Protein AF-A0A7S1S903-F1 (afdb_monomer_lite)

Foldseek 3Di:
DVVVVVCLVDLCQQQQWKKKWKWFFLVDADPPDDGDGPIATQFMDTDGHDADQPDKDKDKDKAWGDDDVVRPVDDHGKIWIKMKIWDHDNDPDVFWDGWTKIKIWGFKMAQTDQCHPDDLSATFMKMKIWHQQEQADLVPLDGDTDIDIFDTHPRDRIDGGRDMDMDGHTYTNNSSVSNSVVSVVVVVVVVVVVVVPDPPPPPPDPPPPPDDDDDDDDDDDDDDDDDDDVDVVVVVVVVVVVVVCVVVVVVVVVVVVVVVVVVVVVVVVVVVVVVVVVVVVVVVVVVVVPPDPDDDPDDDDDDDDDDDDDDDDDDDDDD

Radius of gyration: 31.31 Å; chains: 1; bounding box: 88×67×87 Å

Organism: Alexandrium catenella (NCBI:txid2925)

Structure (mmCIF, N/CA/C/O backbone):
data_AF-A0A7S1S903-F1
#
_entry.id   AF-A0A7S1S903-F1
#
loop_
_atom_site.group_PDB
_atom_site.id
_atom_site.type_symbol
_atom_site.label_atom_id
_atom_site.label_alt_id
_atom_site.label_comp_id
_atom_site.label_asym_id
_atom_site.label_entity_id
_atom_site.label_seq_id
_atom_site.pdbx_PDB_ins_code
_atom_site.Cartn_x
_atom_site.Cartn_y
_atom_site.Cartn_z
_atom_site.occupancy
_atom_site.B_iso_or_equiv
_atom_site.auth_seq_id
_atom_site.auth_comp_id
_atom_site.auth_asym_id
_atom_site.auth_atom_id
_atom_site.pdbx_PDB_model_num
ATOM 1 N N . MET A 1 1 ? -14.707 5.400 -4.308 1.00 51.22 1 MET A N 1
ATOM 2 C CA . MET A 1 1 ? -15.371 5.409 -2.982 1.00 51.22 1 MET A CA 1
ATOM 3 C C . MET A 1 1 ? -15.290 4.067 -2.251 1.00 51.22 1 MET A C 1
ATOM 5 O O . MET A 1 1 ? -15.048 4.096 -1.057 1.00 51.22 1 MET A O 1
ATOM 9 N N . LEU A 1 2 ? -15.396 2.911 -2.924 1.00 55.25 2 LEU A N 1
ATOM 10 C CA . LEU A 1 2 ? -15.417 1.583 -2.271 1.00 55.25 2 LEU A CA 1
ATOM 11 C C . LEU A 1 2 ? -14.149 1.194 -1.482 1.00 55.25 2 LEU A C 1
ATOM 13 O O . LEU A 1 2 ? -14.248 0.481 -0.493 1.00 55.25 2 LEU A O 1
ATOM 17 N N . LYS A 1 3 ? -12.957 1.685 -1.855 1.00 60.62 3 LYS A N 1
ATOM 18 C CA . LYS A 1 3 ? -11.727 1.379 -1.095 1.00 60.62 3 LYS A CA 1
ATOM 19 C C . LYS A 1 3 ? -11.765 1.914 0.347 1.00 60.62 3 LYS A C 1
ATOM 21 O O . LYS A 1 3 ? -11.182 1.296 1.225 1.00 60.62 3 LYS A O 1
ATOM 26 N N . ARG A 1 4 ? -12.479 3.021 0.607 1.00 64.88 4 ARG A N 1
ATOM 27 C CA . ARG A 1 4 ? -12.584 3.600 1.960 1.00 64.88 4 ARG A CA 1
ATOM 28 C C . ARG A 1 4 ? -13.526 2.811 2.871 1.00 64.88 4 ARG A C 1
ATOM 30 O O . ARG A 1 4 ? -13.270 2.735 4.061 1.00 64.88 4 ARG A O 1
ATOM 37 N N . SER A 1 5 ? -14.581 2.192 2.333 1.00 65.75 5 SER A N 1
ATOM 38 C CA . SER A 1 5 ? -15.541 1.448 3.163 1.00 65.75 5 SER A CA 1
ATOM 39 C C . SER A 1 5 ? -14.969 0.146 3.724 1.00 65.75 5 SER A C 1
ATOM 41 O O . SER A 1 5 ? -15.445 -0.323 4.750 1.00 65.75 5 SER A O 1
ATOM 43 N N . ILE A 1 6 ? -13.954 -0.438 3.077 1.00 72.38 6 ILE A N 1
ATOM 44 C CA . ILE A 1 6 ? -13.284 -1.652 3.573 1.00 72.38 6 ILE A CA 1
ATOM 45 C C . ILE A 1 6 ? -12.484 -1.345 4.846 1.00 72.38 6 ILE A C 1
ATOM 47 O O . ILE A 1 6 ? -12.547 -2.116 5.799 1.00 72.38 6 ILE A O 1
ATOM 51 N N . ALA A 1 7 ? -11.812 -0.190 4.896 1.00 73.94 7 ALA A N 1
ATOM 52 C CA . ALA A 1 7 ? -11.029 0.235 6.057 1.00 73.94 7 ALA A CA 1
ATOM 53 C C . ALA A 1 7 ? -11.872 0.396 7.336 1.00 73.94 7 ALA A C 1
ATOM 55 O O . ALA A 1 7 ? -11.348 0.296 8.436 1.00 73.94 7 ALA A O 1
ATOM 56 N N . TRP A 1 8 ? -13.183 0.607 7.207 1.00 75.50 8 TRP A N 1
ATOM 57 C CA . TRP A 1 8 ? -14.090 0.741 8.349 1.00 75.50 8 TRP A CA 1
ATOM 58 C C . TRP A 1 8 ? -14.496 -0.587 8.987 1.00 75.50 8 TRP A C 1
ATOM 60 O O . TRP A 1 8 ? -14.897 -0.604 10.146 1.00 75.50 8 TRP A O 1
ATOM 70 N N . GLY A 1 9 ? -14.431 -1.689 8.236 1.00 81.44 9 GLY A N 1
ATOM 71 C CA . GLY A 1 9 ? -14.797 -3.011 8.747 1.00 81.44 9 GLY A CA 1
ATOM 72 C C . GLY A 1 9 ? -13.655 -3.716 9.475 1.00 81.44 9 GLY A C 1
ATOM 73 O O . GLY A 1 9 ? -13.910 -4.562 10.328 1.00 81.44 9 GLY A O 1
ATOM 74 N N . ASP A 1 10 ? -12.409 -3.372 9.143 1.00 89.12 10 ASP A N 1
ATOM 75 C CA . ASP A 1 10 ? -11.214 -3.985 9.713 1.00 89.12 10 ASP A CA 1
ATOM 76 C C . ASP A 1 10 ? -10.298 -2.915 10.330 1.00 89.12 10 ASP A C 1
ATOM 78 O O . ASP A 1 10 ? -9.594 -2.222 9.590 1.00 89.12 10 ASP A O 1
ATOM 82 N N . PRO A 1 11 ? -10.259 -2.795 11.671 1.00 86.06 11 PRO A N 1
ATOM 83 C CA . PRO A 1 11 ? -9.401 -1.837 12.371 1.00 86.06 11 PRO A CA 1
ATOM 84 C C . PRO A 1 11 ? -7.915 -1.961 11.988 1.00 86.06 11 PRO A C 1
ATOM 86 O O . PRO A 1 11 ? -7.173 -0.981 11.989 1.00 86.06 11 PRO A O 1
ATOM 89 N N . LEU A 1 12 ? -7.478 -3.162 11.601 1.00 93.25 12 LEU A N 1
ATOM 90 C CA . LEU A 1 12 ? -6.095 -3.456 11.237 1.00 93.25 12 LEU A CA 1
ATOM 91 C C . LEU A 1 12 ? -5.830 -3.350 9.730 1.00 93.25 12 LEU A C 1
ATOM 93 O O . LEU A 1 12 ? -4.734 -3.699 9.287 1.00 93.25 12 LEU A O 1
ATOM 97 N N . HIS A 1 13 ? -6.781 -2.849 8.937 1.00 93.88 13 HIS A N 1
ATOM 98 C CA . HIS A 1 13 ? -6.647 -2.764 7.483 1.00 93.88 13 HIS A CA 1
ATOM 99 C C . HIS A 1 13 ? -5.347 -2.069 7.054 1.00 93.88 13 HIS A C 1
ATOM 101 O O . HIS A 1 13 ? -4.608 -2.584 6.215 1.00 93.88 13 HIS A O 1
ATOM 107 N N . TYR A 1 14 ? -5.037 -0.924 7.666 1.00 93.81 14 TYR A N 1
ATOM 108 C CA . TYR A 1 14 ? -3.832 -0.161 7.344 1.00 93.81 14 TYR A CA 1
ATOM 109 C C . TYR A 1 14 ? -2.551 -0.876 7.781 1.00 93.81 14 TYR A C 1
ATOM 111 O O . TYR A 1 14 ? -1.592 -0.880 7.018 1.00 93.81 14 TYR A O 1
ATOM 119 N N . SER A 1 15 ? -2.554 -1.558 8.933 1.00 96.38 15 SER A N 1
ATOM 120 C CA . SER A 1 15 ? -1.394 -2.327 9.423 1.00 96.38 15 SER A CA 1
ATOM 121 C C . SER A 1 15 ? -0.933 -3.416 8.450 1.00 96.38 15 SER A C 1
ATOM 123 O O . SER A 1 15 ? 0.246 -3.750 8.380 1.00 96.38 15 SER A O 1
ATOM 125 N N . ARG A 1 16 ? -1.874 -3.953 7.667 1.00 97.19 16 ARG A N 1
ATOM 126 C CA . ARG A 1 16 ? -1.644 -5.005 6.673 1.00 97.19 16 ARG A CA 1
ATOM 127 C C . ARG A 1 16 ? -1.329 -4.449 5.293 1.00 97.19 16 ARG A C 1
ATOM 129 O O . ARG A 1 16 ? -1.060 -5.218 4.377 1.00 97.19 16 ARG A O 1
ATOM 136 N N . LYS A 1 17 ? -1.394 -3.136 5.096 1.00 97.06 17 LYS A N 1
ATOM 137 C CA . LYS A 1 17 ? -1.172 -2.539 3.787 1.00 97.06 17 LYS A CA 1
ATOM 138 C C . LYS A 1 17 ? 0.324 -2.405 3.515 1.00 97.06 17 LYS A C 1
ATOM 140 O O . LYS A 1 17 ? 1.046 -1.778 4.285 1.00 97.06 17 LYS A O 1
ATOM 145 N N . LEU A 1 18 ? 0.762 -2.945 2.384 1.00 98.19 18 LEU A N 1
ATOM 146 C CA . LEU A 1 18 ? 2.098 -2.748 1.841 1.00 98.19 18 LEU A CA 1
ATOM 147 C C . LEU A 1 18 ? 1.973 -2.101 0.463 1.00 98.19 18 LEU A C 1
ATOM 149 O O . LEU A 1 18 ? 1.355 -2.667 -0.439 1.00 98.19 18 LEU A O 1
ATOM 153 N N . LEU A 1 19 ? 2.562 -0.918 0.302 1.00 98.19 19 LEU A N 1
ATOM 154 C CA . LEU A 1 19 ? 2.610 -0.214 -0.974 1.00 98.19 19 LEU A CA 1
ATOM 155 C C . LEU A 1 19 ? 4.059 -0.142 -1.456 1.00 98.19 19 LEU A C 1
ATOM 157 O O . LEU A 1 19 ? 4.895 0.535 -0.855 1.00 98.19 19 LEU A O 1
ATOM 161 N N . LEU A 1 20 ? 4.337 -0.840 -2.553 1.00 98.44 20 LEU A N 1
ATOM 162 C CA . LEU A 1 20 ? 5.638 -0.850 -3.213 1.00 98.44 20 LEU A CA 1
ATOM 163 C C . LEU A 1 20 ? 5.555 0.017 -4.462 1.00 98.44 20 LEU A C 1
ATOM 165 O O . LEU A 1 20 ? 4.722 -0.224 -5.334 1.00 98.44 20 LEU A O 1
ATOM 169 N N . GLU A 1 21 ? 6.410 1.023 -4.559 1.00 98.44 21 GLU A N 1
ATOM 170 C CA . GLU A 1 21 ? 6.424 1.959 -5.678 1.00 98.44 21 GLU A CA 1
ATOM 171 C C . GLU A 1 21 ? 7.761 1.865 -6.401 1.00 98.44 21 GLU A C 1
ATOM 173 O O . GLU A 1 21 ? 8.813 2.011 -5.783 1.00 98.44 21 GLU A 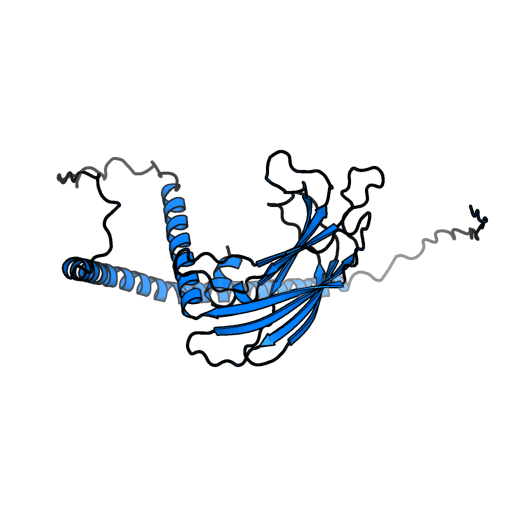O 1
ATOM 178 N N . LEU A 1 22 ? 7.730 1.649 -7.711 1.00 98.25 22 LEU A N 1
ATOM 179 C CA . LEU A 1 22 ? 8.920 1.689 -8.544 1.00 98.25 22 LEU A CA 1
ATOM 180 C C . LEU A 1 22 ? 9.080 3.065 -9.172 1.00 98.25 22 LEU A C 1
ATOM 182 O O . LEU A 1 22 ? 8.137 3.653 -9.713 1.00 98.25 22 LEU A O 1
ATOM 186 N N . TRP A 1 23 ? 10.315 3.537 -9.140 1.00 97.81 23 TRP A N 1
ATOM 187 C CA . TRP A 1 23 ? 10.710 4.853 -9.606 1.00 97.81 23 TRP A CA 1
ATOM 188 C C . TRP A 1 23 ? 12.009 4.742 -10.395 1.00 97.81 23 TRP A C 1
ATOM 190 O O . TRP A 1 23 ? 12.864 3.926 -10.068 1.00 97.81 23 TRP A O 1
ATOM 200 N N . HIS A 1 24 ? 12.157 5.556 -11.430 1.00 96.75 24 HIS A N 1
ATOM 201 C CA . HIS A 1 24 ? 13.413 5.784 -12.126 1.00 96.75 24 HIS A CA 1
ATOM 202 C C . HIS A 1 24 ? 14.130 6.964 -11.475 1.00 96.75 24 HIS A C 1
ATOM 204 O O . HIS A 1 24 ? 13.567 8.055 -11.365 1.00 96.75 24 HIS A O 1
ATOM 210 N N . ASP A 1 25 ? 15.368 6.738 -11.056 1.00 95.75 25 ASP A N 1
ATOM 211 C CA . ASP A 1 25 ? 16.256 7.778 -10.561 1.00 95.75 25 ASP A CA 1
ATOM 212 C C . ASP A 1 25 ? 16.899 8.521 -11.735 1.00 95.75 25 ASP A C 1
ATOM 214 O O . ASP A 1 25 ? 17.772 7.990 -12.416 1.00 95.75 25 ASP A O 1
ATOM 218 N N . SER A 1 26 ? 16.493 9.765 -11.991 1.00 93.31 26 SER A N 1
ATOM 219 C CA . SER A 1 26 ? 17.124 10.538 -13.067 1.00 93.31 26 SER A CA 1
ATOM 220 C C . SER A 1 26 ? 18.544 10.996 -12.714 1.00 93.31 26 SER A C 1
ATOM 222 O O . SER A 1 26 ? 19.256 11.495 -13.587 1.00 93.31 26 SER A O 1
ATOM 224 N N . GLY A 1 27 ? 18.975 10.887 -11.452 1.00 91.06 27 GLY A N 1
ATOM 225 C CA . GLY A 1 27 ? 20.220 11.477 -10.960 1.00 91.06 27 GLY A CA 1
ATOM 226 C C . GLY A 1 27 ? 20.250 13.012 -11.009 1.00 91.06 27 GLY A C 1
ATOM 227 O O . GLY A 1 27 ? 21.283 13.611 -10.713 1.00 91.06 27 GLY A O 1
ATOM 228 N N . LEU A 1 28 ? 19.145 13.669 -11.385 1.00 90.12 28 LEU A N 1
ATOM 229 C CA . LEU A 1 28 ? 19.020 15.121 -11.358 1.00 90.12 28 LEU A CA 1
ATOM 230 C C . LEU A 1 28 ? 18.529 15.568 -9.982 1.00 90.12 28 LEU A C 1
ATOM 232 O O . LEU A 1 28 ? 17.478 15.134 -9.504 1.00 90.12 28 LEU A O 1
ATOM 236 N N . VAL A 1 29 ? 19.272 16.483 -9.367 1.00 87.56 29 VAL A N 1
ATOM 237 C CA . VAL A 1 29 ? 18.862 17.145 -8.125 1.00 87.56 29 VAL A CA 1
ATOM 238 C C . VAL A 1 29 ? 17.654 18.039 -8.418 1.00 87.56 29 VAL A C 1
ATOM 240 O O . VAL A 1 29 ? 17.691 18.851 -9.348 1.00 87.56 29 VAL A O 1
ATOM 243 N N . SER A 1 30 ? 16.574 17.895 -7.646 1.00 85.88 30 SER A N 1
ATOM 244 C CA . SER A 1 30 ? 15.419 18.789 -7.740 1.00 85.88 30 SER A CA 1
ATOM 245 C C . SER A 1 30 ? 15.828 20.202 -7.336 1.00 85.88 30 SER A C 1
ATOM 247 O O . SER A 1 30 ? 16.436 20.411 -6.291 1.00 85.88 30 SER A O 1
ATOM 249 N N . ARG A 1 31 ? 15.498 21.196 -8.166 1.00 83.44 31 ARG A N 1
ATOM 250 C CA . ARG A 1 31 ? 15.810 22.606 -7.878 1.00 83.44 31 ARG A CA 1
ATOM 251 C C . ARG A 1 31 ? 14.962 23.204 -6.758 1.00 83.44 31 ARG A C 1
ATOM 253 O O . ARG A 1 31 ? 15.383 24.190 -6.164 1.00 83.44 31 ARG A O 1
ATOM 260 N N . ASP A 1 32 ? 13.795 22.620 -6.499 1.00 81.81 32 ASP A N 1
ATOM 261 C CA . ASP A 1 32 ? 12.741 23.263 -5.709 1.00 81.81 32 ASP A CA 1
ATOM 262 C C . ASP A 1 32 ? 12.555 22.639 -4.317 1.00 81.81 32 ASP A C 1
ATOM 264 O O . ASP A 1 32 ? 11.829 23.193 -3.494 1.00 81.81 32 ASP A O 1
ATOM 268 N N . TYR A 1 33 ? 13.199 21.502 -4.035 1.00 77.94 33 TYR A N 1
ATOM 269 C CA . TYR A 1 33 ? 13.012 20.766 -2.786 1.00 77.94 33 TYR A CA 1
ATOM 270 C C . TYR A 1 33 ? 14.326 20.237 -2.231 1.00 77.94 33 TYR A C 1
ATOM 272 O O . TYR A 1 33 ? 15.108 19.623 -2.955 1.00 77.94 33 TYR A O 1
ATOM 280 N N . ASP A 1 34 ? 14.494 20.448 -0.926 1.00 60.66 34 ASP A N 1
ATOM 281 C CA . ASP A 1 34 ? 15.611 19.978 -0.113 1.00 60.66 34 ASP A CA 1
ATOM 282 C C . ASP A 1 34 ? 15.796 18.460 -0.312 1.00 60.66 34 ASP A C 1
ATOM 284 O O . ASP A 1 34 ? 14.932 17.657 0.043 1.00 60.66 34 ASP A O 1
ATOM 288 N N . ASP A 1 35 ? 16.891 18.099 -0.983 1.00 63.12 35 ASP A N 1
ATOM 289 C CA . ASP A 1 35 ? 17.436 16.742 -1.141 1.00 63.12 35 ASP A CA 1
ATOM 290 C C . ASP A 1 35 ? 16.573 15.678 -1.861 1.00 63.12 35 ASP A C 1
ATOM 292 O O . ASP A 1 35 ? 16.788 14.473 -1.720 1.00 63.12 35 ASP A O 1
ATOM 296 N N . SER A 1 36 ? 15.604 16.091 -2.687 1.00 75.00 36 SER A N 1
ATOM 297 C CA . SER A 1 36 ? 14.848 15.145 -3.529 1.00 75.00 36 SER A CA 1
ATOM 298 C C . SER A 1 36 ? 15.418 15.059 -4.949 1.00 75.00 36 SER A C 1
ATOM 300 O O . SER A 1 36 ? 15.660 16.071 -5.604 1.00 75.00 36 SER A O 1
ATOM 302 N N . PHE A 1 37 ? 15.623 13.846 -5.463 1.00 83.00 37 PHE A N 1
ATOM 303 C CA . PHE A 1 37 ? 15.948 13.636 -6.877 1.00 83.00 37 PHE A CA 1
ATOM 304 C C . PHE A 1 37 ? 14.674 13.709 -7.715 1.00 83.00 37 PHE A C 1
ATOM 306 O O . PHE A 1 37 ? 13.628 13.195 -7.301 1.00 83.00 37 PHE A O 1
ATOM 313 N N . GLN A 1 38 ? 14.751 14.302 -8.910 1.00 89.19 38 GLN A N 1
ATOM 314 C CA . GLN A 1 38 ? 13.658 14.215 -9.876 1.00 89.19 38 GLN A CA 1
ATOM 315 C C . GLN A 1 38 ? 13.481 12.750 -10.262 1.00 89.19 38 GLN A C 1
ATOM 317 O O . GLN A 1 38 ? 14.273 12.190 -11.014 1.00 89.19 38 GLN A O 1
ATOM 322 N N . SER A 1 39 ? 12.470 12.113 -9.691 1.00 94.25 39 SER A N 1
ATOM 323 C CA . SER A 1 39 ? 12.248 10.687 -9.865 1.00 94.25 39 SER A CA 1
ATOM 324 C C . SER A 1 39 ? 10.995 10.469 -10.678 1.00 94.25 39 SER A C 1
ATOM 326 O O . SER A 1 39 ? 9.981 11.150 -10.511 1.00 94.25 39 SER A O 1
ATOM 328 N N . GLU A 1 40 ? 11.067 9.507 -11.578 1.00 95.56 40 GLU A N 1
ATOM 329 C CA . GLU A 1 40 ? 10.015 9.262 -12.537 1.00 95.56 40 GLU A CA 1
ATOM 330 C C . GLU A 1 40 ? 9.267 7.969 -12.212 1.00 95.56 40 GLU A C 1
ATOM 332 O O . GLU A 1 40 ? 9.847 6.892 -12.161 1.00 95.56 40 GLU A O 1
ATOM 337 N N . PHE A 1 41 ? 7.954 8.058 -12.003 1.00 96.94 41 PHE A N 1
ATOM 338 C CA . PHE A 1 41 ? 7.153 6.903 -11.592 1.00 96.94 41 PHE A CA 1
ATOM 339 C C . PHE A 1 41 ? 7.082 5.821 -12.682 1.00 96.94 41 PHE A C 1
ATOM 341 O O . PHE A 1 41 ? 6.684 6.118 -13.817 1.00 96.94 41 PHE A O 1
ATOM 348 N N . LEU A 1 42 ? 7.416 4.581 -12.307 1.00 97.69 42 LEU A N 1
ATOM 349 C CA . LEU A 1 42 ? 7.413 3.390 -13.164 1.00 97.69 42 LEU A CA 1
ATOM 350 C C . LEU A 1 42 ? 6.216 2.467 -12.917 1.00 97.69 42 LEU A C 1
ATOM 352 O O . LEU A 1 42 ? 5.867 1.703 -13.810 1.00 97.69 42 LEU A O 1
ATOM 356 N N . GLY A 1 43 ? 5.584 2.525 -11.743 1.00 98.25 43 GLY A N 1
ATOM 357 C CA . GLY A 1 43 ? 4.449 1.672 -11.382 1.00 98.25 43 GLY A CA 1
ATOM 358 C C . GLY A 1 43 ? 4.369 1.407 -9.883 1.00 98.25 43 GLY A C 1
ATOM 359 O O . GLY A 1 43 ? 5.315 1.682 -9.150 1.00 98.25 43 GLY A O 1
ATOM 360 N N . GLU A 1 44 ? 3.247 0.869 -9.412 1.00 98.44 44 GLU A N 1
ATOM 361 C CA . GLU A 1 44 ? 3.086 0.474 -8.006 1.00 98.44 44 GLU A CA 1
ATOM 362 C C . GLU A 1 44 ? 2.391 -0.880 -7.848 1.00 98.44 44 GLU A C 1
ATOM 364 O O . GLU A 1 44 ? 1.670 -1.336 -8.738 1.00 98.44 44 GLU A O 1
ATOM 369 N N . VAL A 1 45 ? 2.601 -1.502 -6.690 1.00 98.50 45 VAL A N 1
ATOM 370 C CA . VAL A 1 45 ? 1.871 -2.671 -6.196 1.00 98.50 45 VAL A CA 1
ATOM 371 C C . VAL A 1 45 ? 1.248 -2.304 -4.852 1.00 98.50 45 VAL A C 1
ATOM 373 O O . VAL A 1 45 ? 1.959 -1.964 -3.908 1.00 98.50 45 VAL A O 1
ATOM 376 N N . ASP A 1 46 ? -0.080 -2.381 -4.773 1.00 97.81 46 ASP A N 1
ATOM 377 C CA . ASP A 1 46 ? -0.862 -2.237 -3.539 1.00 97.81 46 ASP A CA 1
ATOM 378 C C . ASP A 1 46 ? -1.257 -3.642 -3.062 1.00 97.81 46 ASP A C 1
ATOM 380 O O . ASP A 1 46 ? -2.103 -4.291 -3.683 1.00 97.81 46 ASP A O 1
ATOM 384 N N . TYR A 1 47 ? -0.600 -4.137 -2.011 1.00 98.00 47 TYR A N 1
ATOM 385 C CA . TYR A 1 47 ? -0.753 -5.507 -1.525 1.00 98.00 47 TYR A CA 1
ATOM 386 C C . TYR A 1 47 ? -1.242 -5.539 -0.074 1.00 98.00 47 TYR A C 1
ATOM 388 O O . TYR A 1 47 ? -0.823 -4.744 0.767 1.00 98.00 47 TYR A O 1
ATOM 396 N N . THR A 1 48 ? -2.133 -6.486 0.235 1.00 97.38 48 THR A N 1
ATOM 397 C CA . THR A 1 48 ? -2.622 -6.721 1.603 1.00 97.38 48 THR A CA 1
ATOM 398 C C . THR A 1 48 ? -1.927 -7.942 2.193 1.00 97.38 48 THR A C 1
ATOM 400 O O . THR A 1 48 ? -2.109 -9.066 1.727 1.00 97.38 48 THR A O 1
ATOM 403 N N . LEU A 1 49 ? -1.118 -7.706 3.219 1.00 98.00 49 LEU A N 1
ATOM 404 C CA . LEU A 1 49 ? -0.370 -8.711 3.954 1.00 98.00 49 LEU A CA 1
ATOM 405 C C . LEU A 1 49 ? -1.293 -9.567 4.822 1.00 98.00 49 LEU A C 1
ATOM 407 O O . LEU A 1 49 ? -2.261 -9.089 5.416 1.00 98.00 49 LEU A O 1
ATOM 411 N N . ASP A 1 50 ? -0.932 -10.838 4.939 1.00 97.75 50 ASP A N 1
ATOM 412 C CA . ASP A 1 50 ? -1.521 -11.745 5.917 1.00 97.75 50 ASP A CA 1
ATOM 413 C C . ASP A 1 50 ? -0.657 -11.743 7.178 1.00 97.75 50 ASP A C 1
ATOM 415 O O . ASP A 1 50 ? 0.448 -12.291 7.168 1.00 97.75 50 ASP A O 1
ATOM 419 N N . LEU A 1 51 ? -1.147 -11.058 8.214 1.00 97.06 51 LEU A N 1
ATOM 420 C CA . LEU A 1 51 ? -0.468 -10.850 9.495 1.00 97.06 51 LEU A CA 1
ATOM 421 C C . LEU A 1 51 ? -1.330 -11.438 10.627 1.00 97.06 51 LEU A C 1
ATOM 423 O O . LEU A 1 51 ? -2.035 -10.689 11.318 1.00 97.06 51 LEU A O 1
ATOM 427 N N . PRO A 1 52 ? -1.361 -12.774 10.789 1.00 96.62 52 PRO A N 1
ATOM 428 C CA . PRO A 1 52 ? -2.053 -13.405 11.903 1.00 96.62 52 PRO A CA 1
ATOM 429 C C . PRO A 1 52 ? -1.340 -13.076 13.219 1.00 96.62 52 PRO A C 1
ATOM 431 O O . PRO A 1 52 ? -0.123 -12.919 13.281 1.00 96.62 52 PRO A O 1
ATOM 434 N N . THR A 1 53 ? -2.098 -12.958 14.304 1.00 95.19 53 THR A N 1
ATOM 435 C CA . THR A 1 53 ? -1.567 -12.503 15.601 1.00 95.19 53 THR A CA 1
ATOM 436 C C . THR A 1 53 ? -0.747 -13.560 16.339 1.00 95.19 53 THR A C 1
ATOM 438 O O . THR A 1 53 ? -0.092 -13.243 17.325 1.00 95.19 53 THR A O 1
ATOM 441 N N . ASN A 1 54 ? -0.797 -14.815 15.897 1.00 96.25 54 ASN A N 1
ATOM 442 C CA . ASN A 1 54 ? -0.286 -15.969 16.633 1.00 96.25 54 ASN A CA 1
ATOM 443 C C . ASN A 1 54 ? 0.561 -16.937 15.795 1.00 96.25 54 ASN A C 1
ATOM 445 O O . ASN A 1 54 ? 1.099 -17.887 16.357 1.00 96.25 54 ASN A O 1
ATOM 449 N N . GLU A 1 55 ? 0.680 -16.725 14.485 1.00 97.25 55 GLU A N 1
ATOM 450 C CA . GLU A 1 55 ? 1.408 -17.622 13.587 1.00 97.25 55 GLU A CA 1
ATOM 451 C C . GLU A 1 55 ? 2.449 -16.851 12.761 1.00 97.25 55 GLU A C 1
ATOM 453 O O . GLU A 1 55 ? 2.147 -15.769 12.249 1.00 97.25 55 GLU A O 1
ATOM 458 N N . PRO A 1 56 ? 3.681 -17.365 12.615 1.00 97.88 56 PRO A N 1
ATOM 459 C CA . PRO A 1 56 ? 4.628 -16.782 11.683 1.00 97.88 56 PRO A CA 1
ATOM 460 C C . PRO A 1 56 ? 4.208 -17.067 10.238 1.00 97.88 56 PRO A C 1
ATOM 462 O O . PRO A 1 56 ? 3.794 -18.173 9.896 1.00 97.88 56 PRO A O 1
ATOM 465 N N . VAL A 1 57 ? 4.364 -16.083 9.357 1.00 98.50 57 VAL A N 1
ATOM 466 C CA . VAL A 1 57 ? 4.037 -16.218 7.929 1.00 98.50 57 VAL A CA 1
ATOM 467 C C . VAL A 1 57 ? 5.277 -15.935 7.104 1.00 98.50 57 VAL A C 1
ATOM 469 O O . VAL A 1 57 ? 6.019 -15.011 7.404 1.00 98.50 57 VAL A O 1
ATOM 472 N N . ARG A 1 58 ? 5.493 -16.691 6.026 1.00 98.56 58 ARG A N 1
ATOM 473 C CA . ARG A 1 58 ? 6.470 -16.348 4.987 1.00 98.56 58 ARG A CA 1
ATOM 474 C C . ARG A 1 58 ? 5.854 -16.559 3.616 1.00 98.56 58 ARG A C 1
ATOM 476 O O . ARG A 1 58 ? 5.333 -17.638 3.337 1.00 98.56 58 ARG A O 1
ATOM 483 N N . ARG A 1 59 ? 5.909 -15.548 2.751 1.00 98.44 59 ARG A N 1
ATOM 484 C CA . ARG A 1 59 ? 5.384 -15.639 1.382 1.00 98.44 59 ARG A CA 1
ATOM 485 C C . ARG A 1 59 ? 6.315 -14.989 0.377 1.00 98.44 59 ARG A C 1
ATOM 487 O O . ARG A 1 59 ? 6.973 -13.999 0.671 1.00 98.44 59 ARG A O 1
ATOM 494 N N . ARG A 1 60 ? 6.299 -15.541 -0.835 1.00 98.50 60 ARG A N 1
ATOM 495 C CA . ARG A 1 60 ? 6.868 -14.939 -2.039 1.00 98.50 60 ARG A CA 1
ATOM 496 C C . ARG A 1 60 ? 5.729 -14.543 -2.959 1.00 98.50 60 ARG A C 1
ATOM 498 O O . ARG A 1 60 ? 4.882 -15.372 -3.284 1.00 98.50 60 ARG A O 1
ATOM 505 N N . VAL A 1 61 ? 5.715 -13.283 -3.354 1.00 98.62 61 VAL A N 1
ATOM 506 C CA . VAL A 1 61 ? 4.631 -12.643 -4.091 1.00 98.62 61 VAL A CA 1
ATOM 507 C C . VAL A 1 61 ? 5.191 -12.094 -5.398 1.00 98.62 61 VAL A C 1
ATOM 509 O O . VAL A 1 61 ? 6.298 -11.558 -5.435 1.00 98.62 61 VAL A O 1
ATOM 512 N N . ARG A 1 62 ? 4.431 -12.252 -6.483 1.00 98.56 62 ARG A N 1
ATOM 513 C CA . ARG A 1 62 ? 4.766 -11.729 -7.809 1.00 98.56 62 ARG A CA 1
ATOM 514 C C . ARG A 1 62 ? 3.535 -11.047 -8.387 1.00 98.56 62 ARG A C 1
ATOM 516 O O . ARG A 1 62 ? 2.576 -11.730 -8.731 1.00 98.56 62 ARG A O 1
ATOM 523 N N . GLU A 1 63 ? 3.579 -9.725 -8.500 1.00 98.62 63 GLU A N 1
ATOM 524 C CA . GLU A 1 63 ? 2.429 -8.895 -8.875 1.00 98.62 63 GLU A CA 1
ATOM 525 C C . GLU A 1 63 ? 2.728 -8.013 -10.087 1.00 98.62 63 GLU A C 1
ATOM 527 O O . GLU A 1 63 ? 3.866 -7.595 -10.318 1.00 98.62 63 GLU A O 1
ATOM 532 N N . GLN A 1 64 ? 1.689 -7.733 -10.877 1.00 98.56 64 GLN A N 1
ATOM 533 C CA . GLN A 1 64 ? 1.786 -6.800 -12.001 1.00 98.56 64 GLN A CA 1
ATOM 534 C C . GLN A 1 64 ? 1.791 -5.360 -11.496 1.00 98.56 64 GLN A C 1
ATOM 536 O O . GLN A 1 64 ? 1.017 -4.999 -10.610 1.00 98.56 64 GLN A O 1
ATOM 541 N N . LEU A 1 65 ? 2.627 -4.525 -12.108 1.00 98.62 65 LEU A N 1
ATOM 542 C CA . LEU A 1 65 ? 2.654 -3.102 -11.800 1.00 98.62 65 LEU A CA 1
ATOM 543 C C . LEU A 1 65 ? 1.387 -2.419 -12.311 1.00 98.62 65 LEU A C 1
ATOM 545 O O . LEU A 1 65 ? 0.963 -2.611 -13.453 1.00 98.62 65 LEU A O 1
ATOM 549 N N . VAL A 1 66 ? 0.809 -1.574 -11.465 1.00 98.31 66 VAL A N 1
ATOM 550 C CA . VAL A 1 66 ? -0.382 -0.787 -11.776 1.00 98.31 66 VAL A CA 1
ATOM 551 C C . VAL A 1 66 ? 0.005 0.675 -11.989 1.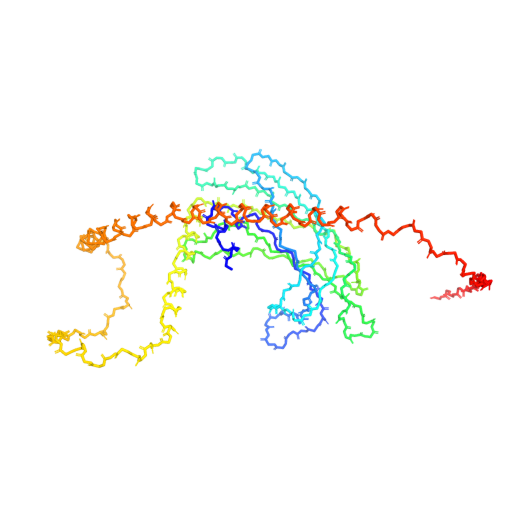00 98.31 66 VAL A C 1
ATOM 553 O O . VAL A 1 66 ? 0.894 1.215 -11.328 1.00 98.31 66 VAL A O 1
ATOM 556 N N . ALA A 1 67 ? -0.659 1.324 -12.946 1.00 97.88 67 ALA A N 1
ATOM 557 C CA . ALA A 1 67 ? -0.495 2.750 -13.194 1.00 97.88 67 ALA A CA 1
ATOM 558 C C . ALA A 1 67 ? -1.204 3.594 -12.127 1.00 97.88 67 ALA A C 1
ATOM 560 O O . ALA A 1 67 ? -2.338 3.307 -11.743 1.00 97.88 67 ALA A O 1
ATOM 561 N N . ASN A 1 68 ? -0.568 4.696 -11.733 1.00 97.38 68 ASN A N 1
ATOM 562 C CA . ASN A 1 68 ? -1.139 5.701 -10.849 1.00 97.38 68 ASN A CA 1
ATOM 563 C C . ASN A 1 68 ? -1.131 7.059 -11.564 1.00 97.38 68 ASN A C 1
ATOM 565 O O . ASN A 1 68 ? -0.102 7.730 -11.644 1.00 97.38 68 ASN A O 1
ATOM 569 N N . ASN A 1 69 ? -2.292 7.450 -12.100 1.00 96.12 69 ASN A N 1
ATOM 570 C CA . ASN A 1 69 ? -2.439 8.659 -12.918 1.00 96.12 69 ASN A CA 1
ATOM 571 C C . ASN A 1 69 ? -2.254 9.967 -12.131 1.00 96.12 69 ASN A C 1
ATOM 573 O O . ASN A 1 69 ? -2.050 11.010 -12.757 1.00 96.12 69 ASN A O 1
ATOM 577 N N . ASP A 1 70 ? -2.315 9.911 -10.797 1.00 95.06 70 ASP A N 1
ATOM 578 C CA . ASP A 1 70 ? -2.038 11.059 -9.931 1.00 95.06 70 ASP A CA 1
ATOM 579 C C . ASP A 1 70 ? -0.526 11.316 -9.829 1.00 95.06 70 ASP A C 1
ATOM 581 O O . ASP A 1 70 ? -0.107 12.463 -9.696 1.00 95.06 70 ASP A O 1
ATOM 585 N N 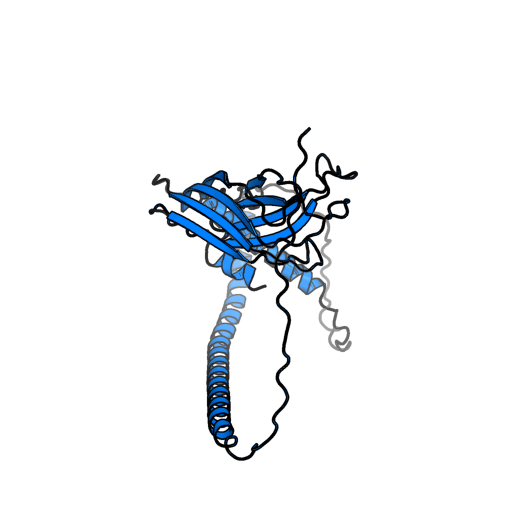. LYS A 1 71 ? 0.294 10.262 -9.955 1.00 95.31 71 LYS A N 1
ATOM 586 C CA . LYS A 1 71 ? 1.764 10.342 -9.957 1.00 95.31 71 LYS A CA 1
ATOM 587 C C . LYS A 1 71 ? 2.340 10.538 -11.356 1.00 95.31 71 LYS A C 1
ATOM 589 O O . LYS A 1 71 ? 3.239 11.349 -11.542 1.00 95.31 71 LYS A O 1
ATOM 594 N N . ALA A 1 72 ? 1.837 9.799 -12.346 1.00 95.94 72 ALA A N 1
ATOM 595 C CA . ALA A 1 72 ? 2.262 9.943 -13.734 1.00 95.94 72 ALA A CA 1
ATOM 596 C C . ALA A 1 72 ? 1.172 9.516 -14.722 1.00 95.94 72 ALA A C 1
ATOM 598 O O . ALA A 1 72 ? 0.595 8.435 -14.629 1.00 95.94 72 ALA A O 1
ATOM 599 N N . ARG A 1 73 ? 0.941 10.345 -15.745 1.00 95.62 73 ARG A N 1
ATOM 600 C CA . ARG A 1 73 ? -0.034 10.085 -16.815 1.00 95.62 73 ARG A CA 1
ATOM 601 C C . ARG A 1 73 ? 0.593 9.304 -17.968 1.00 95.62 73 ARG A C 1
ATOM 603 O O . ARG A 1 73 ? 0.692 9.806 -19.086 1.00 95.62 73 ARG A O 1
ATOM 610 N N . ARG A 1 74 ? 1.037 8.079 -17.697 1.00 94.88 74 ARG A N 1
ATOM 611 C CA . ARG A 1 74 ? 1.629 7.189 -18.707 1.00 94.88 74 ARG A CA 1
ATOM 612 C C . ARG A 1 74 ? 1.197 5.744 -18.519 1.00 94.88 74 ARG A C 1
ATOM 614 O O . ARG A 1 74 ? 0.654 5.366 -17.484 1.00 94.88 74 ARG A O 1
ATOM 621 N N . LYS A 1 75 ? 1.448 4.933 -19.546 1.00 96.69 75 LYS A N 1
ATOM 622 C CA . LYS A 1 75 ? 1.328 3.480 -19.429 1.00 96.69 75 LYS A CA 1
ATOM 623 C C . LYS A 1 75 ? 2.416 2.966 -18.487 1.00 96.69 75 LYS A C 1
ATOM 625 O O . LYS A 1 75 ? 3.522 3.493 -18.485 1.00 96.69 75 LYS A O 1
ATOM 630 N N . VAL A 1 76 ? 2.079 1.939 -17.724 1.00 97.62 76 VAL A N 1
ATOM 631 C CA . VAL A 1 76 ? 2.989 1.204 -16.845 1.00 97.62 76 VAL A CA 1
ATOM 632 C C . VAL A 1 76 ? 3.071 -0.229 -17.360 1.00 97.62 76 VAL A C 1
ATOM 634 O O . VAL A 1 76 ? 2.075 -0.766 -17.852 1.00 97.62 76 VAL A O 1
ATOM 637 N N . SER A 1 77 ? 4.256 -0.827 -17.287 1.00 98.00 77 SER A N 1
ATOM 638 C CA . SER A 1 77 ? 4.490 -2.234 -17.598 1.00 98.00 77 SER A CA 1
ATOM 639 C C . SER A 1 77 ? 5.503 -2.818 -16.629 1.00 98.00 77 SER A C 1
ATOM 641 O O . SER A 1 77 ? 6.375 -2.107 -16.131 1.00 98.00 77 SER A O 1
ATOM 643 N N . GLY A 1 78 ? 5.398 -4.123 -16.418 1.00 98.25 78 GLY A N 1
ATOM 644 C CA . GLY A 1 78 ? 6.368 -4.893 -15.665 1.00 98.25 78 GLY A CA 1
ATOM 645 C C . GLY A 1 78 ? 5.751 -5.628 -14.490 1.00 98.25 78 GLY A C 1
ATOM 646 O O . GLY A 1 78 ? 4.576 -5.474 -14.156 1.00 98.25 78 GLY A O 1
ATOM 647 N N . THR A 1 79 ? 6.562 -6.476 -13.882 1.00 98.69 79 THR A N 1
ATOM 648 C CA . THR A 1 79 ? 6.167 -7.340 -12.773 1.00 98.69 79 THR A CA 1
ATOM 649 C C . THR A 1 79 ? 7.178 -7.180 -11.652 1.00 98.69 79 THR A C 1
ATOM 651 O O . THR A 1 79 ? 8.377 -7.184 -11.917 1.00 98.69 79 THR A O 1
ATOM 654 N N . LEU A 1 80 ? 6.702 -7.044 -10.417 1.00 98.69 80 LEU A N 1
ATOM 655 C CA . LEU A 1 80 ? 7.527 -6.939 -9.217 1.00 98.69 80 LEU A CA 1
ATOM 656 C C . LEU A 1 80 ? 7.436 -8.244 -8.425 1.00 98.69 80 LEU A C 1
ATOM 658 O O . LEU A 1 80 ? 6.336 -8.733 -8.159 1.00 98.69 80 LEU A O 1
ATOM 662 N N . THR A 1 81 ? 8.585 -8.790 -8.032 1.00 98.75 81 THR A N 1
ATOM 663 C CA . THR A 1 81 ? 8.669 -9.933 -7.118 1.00 98.75 81 THR A CA 1
ATOM 664 C C . THR A 1 81 ? 9.239 -9.473 -5.786 1.00 98.75 81 THR A C 1
ATOM 666 O O . THR A 1 81 ? 10.312 -8.869 -5.729 1.00 98.75 81 THR A O 1
ATOM 669 N N . PHE A 1 82 ? 8.555 -9.811 -4.702 1.00 98.75 82 PHE A N 1
ATOM 670 C CA . PHE A 1 82 ? 9.019 -9.556 -3.345 1.00 98.75 82 PHE A CA 1
ATOM 671 C C . PHE A 1 82 ? 8.694 -10.741 -2.436 1.00 98.75 82 PHE A C 1
ATOM 673 O O . PHE A 1 82 ? 7.846 -11.580 -2.742 1.00 98.75 82 PHE A O 1
ATOM 680 N N . GLU A 1 83 ? 9.394 -10.827 -1.319 1.00 98.69 83 GLU A N 1
ATOM 681 C CA . GLU A 1 83 ? 9.118 -11.768 -0.242 1.00 98.69 83 GLU A CA 1
ATOM 682 C C . GLU A 1 83 ? 8.768 -10.982 1.016 1.00 98.69 83 GLU A C 1
ATOM 684 O O . GLU A 1 83 ? 9.218 -9.851 1.196 1.00 98.69 83 GLU A O 1
ATOM 689 N N . TYR A 1 84 ? 7.958 -11.570 1.886 1.00 98.81 84 TYR A N 1
ATOM 690 C CA . TYR A 1 84 ? 7.791 -11.051 3.233 1.00 98.81 84 TYR A CA 1
ATOM 691 C C . TYR A 1 84 ? 7.754 -12.186 4.247 1.00 98.81 84 TYR A C 1
ATOM 693 O O . TYR A 1 84 ? 7.259 -13.282 3.952 1.00 98.81 84 TYR A O 1
ATOM 701 N N . SER A 1 85 ? 8.265 -11.906 5.439 1.00 98.62 85 SER A N 1
ATOM 702 C CA . SER A 1 85 ? 8.104 -12.730 6.630 1.00 98.62 85 SER A CA 1
ATOM 703 C C . SER A 1 85 ? 7.494 -11.915 7.761 1.00 98.62 85 SER A C 1
ATOM 705 O O . SER A 1 85 ? 7.756 -10.727 7.918 1.00 98.62 85 SER A O 1
ATOM 707 N N . TRP A 1 86 ? 6.646 -12.568 8.538 1.00 98.56 86 TRP A N 1
ATOM 708 C CA . TRP A 1 86 ? 5.981 -12.021 9.704 1.00 98.56 86 TRP A CA 1
ATOM 709 C C . TRP A 1 86 ? 6.266 -12.926 10.889 1.00 98.56 86 TRP A C 1
ATOM 711 O O . TRP A 1 86 ? 6.029 -14.131 10.810 1.00 98.56 86 TRP A O 1
ATOM 721 N N . GLU A 1 87 ? 6.745 -12.339 11.976 1.00 98.31 87 GLU A N 1
ATOM 722 C CA . GLU A 1 87 ? 6.981 -13.024 13.240 1.00 98.31 87 GLU A CA 1
ATOM 723 C C . GLU A 1 87 ? 6.191 -12.310 14.343 1.00 98.31 87 GLU A C 1
ATOM 725 O O . GLU A 1 87 ? 6.611 -11.242 14.805 1.00 98.31 87 GLU A O 1
ATOM 730 N N . PRO A 1 88 ? 5.026 -12.843 14.759 1.00 97.88 88 PRO A N 1
ATOM 731 C CA . PRO A 1 88 ? 4.233 -12.209 15.799 1.00 97.88 88 PRO A CA 1
ATOM 732 C C . PRO A 1 88 ? 4.958 -12.285 17.144 1.00 97.88 88 PRO A C 1
ATOM 734 O O . PRO A 1 88 ? 5.459 -13.333 17.553 1.00 97.88 88 PRO A O 1
ATOM 737 N N . LEU A 1 89 ? 4.963 -11.171 17.870 1.00 96.88 89 LEU A N 1
ATOM 738 C CA . LEU A 1 89 ? 5.443 -11.115 19.244 1.00 96.88 89 LEU A CA 1
ATOM 739 C C . LEU A 1 89 ? 4.263 -11.415 20.165 1.00 96.88 89 LEU A C 1
ATOM 741 O O . LEU A 1 89 ? 3.322 -10.631 20.269 1.00 96.88 89 LEU A O 1
ATOM 745 N N . THR A 1 90 ? 4.319 -12.540 20.875 1.00 89.44 90 THR A N 1
ATOM 746 C CA . THR A 1 90 ? 3.219 -13.054 21.713 1.00 89.44 90 THR A CA 1
ATOM 747 C C . THR A 1 90 ? 2.998 -12.271 23.014 1.00 89.44 90 THR A C 1
ATOM 749 O O . THR A 1 90 ? 2.459 -12.810 23.980 1.00 89.44 90 THR A O 1
ATOM 752 N N . HIS A 1 91 ? 3.439 -11.015 23.095 1.00 84.44 91 HIS A N 1
ATOM 753 C CA . HIS A 1 91 ? 3.327 -10.242 24.322 1.00 84.44 91 HIS A CA 1
ATOM 754 C C . HIS A 1 91 ? 1.868 -9.833 24.562 1.00 84.44 91 HIS A C 1
ATOM 756 O O . HIS A 1 91 ? 1.301 -9.022 23.834 1.00 84.44 91 HIS A O 1
ATOM 762 N N . THR A 1 92 ? 1.254 -10.371 25.616 1.00 71.19 92 THR A N 1
ATOM 763 C CA . THR A 1 92 ? -0.107 -10.020 26.037 1.00 71.19 92 THR A CA 1
ATOM 764 C C . THR A 1 92 ? -0.113 -8.699 26.796 1.00 71.19 92 THR A C 1
ATOM 766 O O . THR A 1 92 ? -0.186 -8.663 28.023 1.00 71.19 92 THR A O 1
ATOM 769 N N . THR A 1 93 ? -0.030 -7.592 26.070 1.00 90.50 93 THR A N 1
ATOM 770 C CA . THR A 1 93 ? -0.460 -6.287 26.580 1.00 90.50 93 THR A CA 1
ATOM 771 C C . THR A 1 93 ? -1.939 -6.099 26.230 1.00 90.50 93 THR A C 1
ATOM 773 O O . THR A 1 93 ? -2.307 -6.231 25.064 1.00 90.50 93 THR A O 1
ATOM 776 N N . PRO A 1 94 ? -2.815 -5.794 27.207 1.00 91.25 94 PRO A N 1
ATOM 777 C CA . PRO A 1 94 ? -4.272 -5.790 27.011 1.00 91.25 94 PRO A CA 1
ATOM 778 C C . PRO A 1 94 ? -4.773 -4.782 25.960 1.00 91.25 94 PRO A C 1
ATOM 780 O O . PRO A 1 94 ? -5.897 -4.917 25.481 1.00 91.25 94 PRO A O 1
ATOM 783 N N . ASN A 1 95 ? -3.931 -3.831 25.545 1.00 94.56 95 ASN A N 1
ATOM 784 C CA . ASN A 1 95 ? -4.267 -2.798 24.566 1.00 94.56 95 ASN A CA 1
ATOM 785 C C . ASN A 1 95 ? -3.595 -2.992 23.201 1.00 94.56 95 ASN A C 1
ATOM 787 O O . ASN A 1 95 ? -3.789 -2.155 22.326 1.00 94.56 95 ASN A O 1
ATOM 791 N N . VAL A 1 96 ? -2.814 -4.053 22.983 1.00 95.75 96 VAL A N 1
ATOM 792 C CA . VAL A 1 96 ? -2.124 -4.271 21.702 1.00 95.75 96 VAL A CA 1
ATOM 793 C C . VAL A 1 96 ? -2.894 -5.275 20.849 1.00 95.75 96 VAL A C 1
ATOM 795 O O . VAL A 1 96 ? -3.253 -6.359 21.299 1.00 95.75 96 VAL A O 1
ATOM 798 N N . LYS A 1 97 ? -3.187 -4.887 19.606 1.00 95.06 97 LYS A N 1
ATOM 799 C CA . LYS A 1 97 ? -3.938 -5.681 18.623 1.00 95.06 97 LYS A CA 1
ATOM 800 C C . LYS A 1 97 ? -3.046 -6.451 17.671 1.00 95.06 97 LYS A C 1
ATOM 802 O O . LYS A 1 97 ? -3.399 -7.560 17.281 1.00 95.06 97 LYS A O 1
ATOM 807 N N . LEU A 1 98 ? -1.923 -5.855 17.292 1.00 96.31 98 LEU A N 1
ATOM 808 C CA . LEU A 1 98 ? -0.940 -6.472 16.420 1.00 96.31 98 LEU A CA 1
ATOM 809 C C . LEU A 1 98 ? 0.446 -6.066 16.905 1.00 96.31 98 LEU A C 1
ATOM 811 O O . LEU A 1 98 ? 0.730 -4.876 17.023 1.00 96.31 98 LEU A O 1
ATOM 815 N N . LEU A 1 99 ? 1.280 -7.058 17.197 1.00 97.25 99 LEU A N 1
ATOM 816 C CA . LEU A 1 99 ? 2.661 -6.863 17.611 1.00 97.25 99 LEU A CA 1
ATOM 817 C C . LEU A 1 99 ? 3.528 -7.909 16.933 1.00 97.25 99 LEU A C 1
ATOM 819 O O . LEU A 1 99 ? 3.185 -9.092 16.941 1.00 97.25 99 LEU A O 1
ATOM 823 N N . GLY A 1 100 ? 4.651 -7.496 16.371 1.00 97.56 100 GLY A N 1
ATOM 824 C CA . GLY A 1 100 ? 5.568 -8.426 15.732 1.00 97.56 100 GLY A CA 1
ATOM 825 C C . GLY A 1 100 ? 6.589 -7.731 14.861 1.00 97.56 100 GLY A C 1
ATOM 826 O O . GLY A 1 100 ? 6.637 -6.504 14.787 1.00 97.56 100 GLY A O 1
ATOM 827 N N . ARG A 1 101 ? 7.392 -8.540 14.184 1.00 98.31 101 ARG A N 1
ATOM 828 C CA . ARG A 1 101 ? 8.401 -8.079 13.242 1.00 98.31 101 ARG A CA 1
ATOM 829 C C . ARG A 1 101 ? 7.988 -8.460 11.830 1.00 98.31 101 ARG A C 1
ATOM 831 O O . ARG A 1 101 ? 7.762 -9.632 11.534 1.00 98.31 101 ARG A O 1
ATOM 838 N N . LEU A 1 102 ? 7.876 -7.455 10.970 1.00 98.62 102 LEU A N 1
ATOM 839 C CA . LEU A 1 102 ? 7.639 -7.618 9.542 1.00 98.62 102 LEU A CA 1
ATOM 840 C C . LEU A 1 102 ? 8.958 -7.410 8.806 1.00 98.62 102 LEU A C 1
ATOM 842 O O . LEU A 1 102 ? 9.548 -6.337 8.886 1.00 98.62 102 LEU A O 1
ATOM 846 N N . GLU A 1 103 ? 9.393 -8.403 8.045 1.00 98.69 103 GLU A N 1
ATOM 847 C CA . GLU A 1 103 ? 10.512 -8.259 7.120 1.00 98.69 103 GLU A CA 1
ATOM 848 C C . GLU A 1 103 ? 9.992 -8.310 5.689 1.00 98.69 103 GLU A C 1
ATOM 850 O O . GLU A 1 103 ? 9.186 -9.171 5.336 1.00 98.69 103 GLU A O 1
ATOM 855 N N . VAL A 1 104 ? 10.444 -7.376 4.859 1.00 98.62 104 VAL A N 1
ATOM 856 C CA . VAL A 1 104 ? 10.079 -7.282 3.446 1.00 98.62 104 VAL A CA 1
ATOM 857 C C . VAL A 1 104 ? 11.354 -7.304 2.625 1.00 98.62 104 VAL A C 1
ATOM 859 O O . VAL A 1 104 ? 12.202 -6.428 2.775 1.00 98.62 104 VAL A O 1
ATOM 862 N N . THR A 1 105 ? 11.479 -8.282 1.734 1.00 98.69 105 THR A N 1
ATOM 863 C CA . THR A 1 105 ? 12.596 -8.398 0.796 1.00 98.69 105 THR A CA 1
ATOM 864 C C . THR A 1 105 ? 12.128 -8.064 -0.610 1.00 98.69 105 THR A C 1
ATOM 866 O O . THR A 1 105 ? 11.369 -8.818 -1.221 1.00 98.69 105 THR A O 1
ATOM 869 N N . VAL A 1 106 ? 12.613 -6.958 -1.167 1.00 98.62 106 VAL A N 1
ATOM 870 C CA . VAL A 1 106 ? 12.387 -6.629 -2.577 1.00 98.62 106 VAL A CA 1
ATOM 871 C C . VAL A 1 106 ? 13.393 -7.418 -3.413 1.00 98.62 106 VAL A C 1
ATOM 873 O O . VAL A 1 106 ? 14.598 -7.172 -3.354 1.00 98.62 106 VAL A O 1
ATOM 876 N N . VAL A 1 107 ? 12.908 -8.405 -4.172 1.00 98.62 107 VAL A N 1
ATOM 877 C CA . VAL A 1 107 ? 13.764 -9.360 -4.892 1.00 98.62 107 VAL A CA 1
ATOM 878 C C . VAL A 1 107 ? 14.192 -8.773 -6.232 1.00 98.62 107 VAL A C 1
ATOM 880 O O . VAL A 1 107 ? 15.362 -8.439 -6.422 1.00 98.62 107 VAL A O 1
ATOM 883 N N . ASN A 1 108 ? 13.250 -8.628 -7.164 1.00 98.69 108 ASN A N 1
ATOM 884 C CA . ASN A 1 108 ? 13.518 -8.147 -8.515 1.00 98.69 108 ASN A CA 1
ATOM 885 C C . ASN A 1 108 ? 12.273 -7.523 -9.153 1.00 98.69 108 ASN A C 1
ATOM 887 O O . ASN A 1 108 ? 11.155 -7.694 -8.666 1.00 98.69 108 ASN A O 1
ATOM 891 N N . ALA A 1 109 ? 12.472 -6.844 -10.276 1.00 98.69 109 ALA A N 1
ATOM 892 C CA . ALA A 1 109 ? 11.403 -6.513 -11.203 1.00 98.69 109 ALA A CA 1
ATOM 893 C C . ALA A 1 109 ? 11.801 -6.902 -12.629 1.00 98.69 109 ALA A C 1
ATOM 895 O O . ALA A 1 109 ? 12.978 -7.082 -12.923 1.00 98.69 109 ALA A O 1
ATOM 896 N N . GLU A 1 110 ? 10.818 -7.057 -13.511 1.00 98.62 110 GLU A N 1
ATOM 897 C CA . GLU A 1 110 ? 11.012 -7.510 -14.891 1.00 98.62 110 GLU A CA 1
ATOM 898 C C . GLU A 1 110 ? 10.113 -6.725 -15.847 1.00 98.62 110 GLU A C 1
ATOM 900 O O . GLU A 1 110 ? 8.997 -6.350 -15.483 1.00 98.62 110 GLU A O 1
ATOM 905 N N . ASN A 1 111 ? 10.560 -6.550 -17.096 1.00 98.12 111 ASN A N 1
ATOM 906 C CA . ASN A 1 111 ? 9.810 -5.886 -18.170 1.00 98.12 111 ASN A CA 1
ATOM 907 C C . ASN A 1 111 ? 9.372 -4.451 -17.817 1.00 98.12 111 ASN A C 1
ATOM 909 O O . ASN A 1 111 ? 8.269 -4.019 -18.178 1.00 98.12 111 ASN A O 1
ATOM 913 N N . LEU A 1 112 ? 10.227 -3.723 -17.094 1.00 98.06 112 LEU A N 1
ATOM 914 C CA . LEU A 1 112 ? 9.971 -2.328 -16.755 1.00 98.06 112 LEU A CA 1
ATOM 915 C C . LEU A 1 112 ? 9.940 -1.458 -18.010 1.00 98.06 112 LEU A C 1
ATOM 917 O O . LEU A 1 112 ? 10.675 -1.694 -18.974 1.00 98.06 112 LEU A O 1
ATOM 921 N N . LEU A 1 113 ? 9.076 -0.442 -17.982 1.00 96.62 113 LEU A N 1
ATOM 922 C CA . LEU A 1 113 ? 9.028 0.545 -19.046 1.00 96.62 113 LEU A CA 1
ATOM 923 C C . LEU A 1 113 ? 10.341 1.313 -19.084 1.00 96.62 113 LEU A C 1
ATOM 925 O O . LEU A 1 113 ? 10.865 1.740 -18.060 1.00 96.62 113 LEU A O 1
ATOM 929 N N . ASN A 1 114 ? 10.813 1.530 -20.297 1.00 95.75 114 ASN A N 1
ATOM 930 C CA . ASN A 1 114 ? 11.991 2.309 -20.537 1.00 95.75 114 ASN A CA 1
ATOM 931 C C . ASN A 1 114 ? 11.643 3.794 -20.692 1.00 95.75 114 ASN A C 1
ATOM 933 O O . ASN A 1 114 ? 10.912 4.159 -21.616 1.00 95.75 114 ASN A O 1
ATOM 937 N N . ILE A 1 115 ? 12.106 4.621 -19.759 1.00 92.12 115 ILE A N 1
ATOM 938 C CA . ILE A 1 115 ? 11.726 6.040 -19.668 1.00 92.12 115 ILE A CA 1
ATOM 939 C C . ILE A 1 115 ? 12.908 6.998 -19.531 1.00 92.12 115 ILE A C 1
ATOM 941 O O . ILE A 1 115 ? 12.681 8.194 -19.384 1.00 92.12 115 ILE A O 1
ATOM 945 N N . ASP A 1 116 ? 14.146 6.504 -19.585 1.00 85.06 116 ASP A N 1
ATOM 946 C CA . ASP A 1 116 ? 15.296 7.399 -19.507 1.00 85.06 116 ASP A CA 1
ATOM 947 C C . ASP A 1 116 ? 15.456 8.186 -20.817 1.00 85.06 116 ASP A C 1
ATOM 949 O O . ASP A 1 116 ? 15.323 7.656 -21.923 1.00 85.06 116 ASP A O 1
ATOM 953 N N . TRP A 1 117 ? 15.719 9.480 -20.679 1.00 83.06 117 TRP A N 1
ATOM 954 C CA . TRP A 1 117 ? 16.003 10.394 -21.779 1.00 83.06 117 TRP A CA 1
ATOM 955 C C . TRP A 1 117 ? 17.507 10.484 -22.079 1.00 83.06 117 TRP A C 1
ATOM 957 O O . TRP A 1 117 ? 17.890 11.070 -23.096 1.00 83.06 117 TRP A O 1
ATOM 967 N N . LYS A 1 118 ? 18.372 9.934 -21.216 1.00 81.81 118 LYS A N 1
ATOM 968 C CA . LYS A 1 118 ? 19.825 9.885 -21.436 1.00 81.81 118 LYS A CA 1
ATOM 969 C C . LYS A 1 118 ? 20.186 8.847 -22.501 1.00 81.81 118 LYS A C 1
ATOM 971 O O . LYS A 1 118 ? 19.372 8.035 -22.911 1.00 81.81 118 LYS A O 1
ATOM 976 N N . GLY A 1 119 ? 21.428 8.894 -22.989 1.00 76.19 119 GLY A N 1
ATOM 977 C CA . GLY A 1 119 ? 21.855 8.259 -24.245 1.00 76.19 119 GLY A CA 1
ATOM 978 C C . GLY A 1 119 ? 21.745 6.730 -24.352 1.00 76.19 119 GLY A C 1
ATOM 979 O O . GLY A 1 119 ? 21.750 6.227 -25.475 1.00 76.19 119 GLY A O 1
ATOM 980 N N . THR A 1 120 ? 21.645 5.986 -23.246 1.00 85.12 120 THR A N 1
ATOM 981 C CA . THR A 1 120 ? 21.296 4.550 -23.274 1.00 85.12 120 THR A CA 1
ATOM 982 C C . THR A 1 120 ? 19.800 4.360 -23.482 1.00 85.12 120 THR A C 1
ATOM 984 O O . THR A 1 120 ? 19.376 3.377 -24.092 1.00 85.12 120 THR A O 1
ATOM 987 N N . GLY A 1 121 ? 19.031 5.331 -22.985 1.00 89.62 121 GLY A N 1
ATOM 988 C CA . GLY A 1 121 ? 17.598 5.327 -22.856 1.00 89.62 121 GLY A CA 1
ATOM 989 C C . GLY A 1 121 ? 17.194 4.043 -22.189 1.00 89.62 121 GLY A C 1
ATOM 990 O O . GLY A 1 121 ? 16.473 3.322 -22.846 1.00 89.62 121 GLY A O 1
ATOM 991 N N . VAL A 1 122 ? 17.763 3.696 -21.025 1.00 95.31 122 VAL A N 1
ATOM 992 C CA . VAL A 1 122 ? 17.386 2.564 -20.160 1.00 95.31 122 VAL A CA 1
ATOM 993 C C . VAL A 1 122 ? 17.154 3.108 -18.754 1.00 95.31 122 VAL A C 1
ATOM 995 O O . VAL A 1 122 ? 17.931 3.913 -18.268 1.00 95.31 122 VAL A O 1
ATOM 998 N N . SER A 1 123 ? 16.079 2.695 -18.087 1.00 96.44 123 SER A N 1
ATOM 999 C CA . SER A 1 123 ? 15.770 3.204 -16.749 1.00 96.44 123 SER A CA 1
ATOM 1000 C C . SER A 1 123 ? 16.775 2.771 -15.679 1.00 96.44 123 SER A C 1
ATOM 1002 O O . SER A 1 123 ? 17.280 1.652 -15.700 1.00 96.44 123 SER A O 1
ATOM 1004 N N . ASP A 1 124 ? 16.937 3.645 -14.688 1.00 96.94 124 ASP A N 1
ATOM 1005 C CA . ASP A 1 124 ? 17.663 3.439 -13.428 1.00 96.94 124 ASP A CA 1
ATOM 1006 C C . ASP A 1 124 ? 16.678 3.180 -12.263 1.00 96.94 124 ASP A C 1
ATOM 1008 O O . ASP A 1 124 ? 16.360 4.103 -11.504 1.00 96.94 124 ASP A O 1
ATOM 1012 N N . PRO A 1 125 ? 16.067 1.989 -12.149 1.00 97.75 125 PRO A N 1
ATOM 1013 C CA . PRO A 1 125 ? 15.002 1.743 -11.183 1.00 97.75 125 PRO A CA 1
ATOM 1014 C C . PRO A 1 125 ? 15.481 1.610 -9.727 1.00 97.75 125 PRO A C 1
ATOM 1016 O O . PRO A 1 125 ? 16.496 0.980 -9.420 1.00 97.75 125 PRO A O 1
ATOM 1019 N N . TYR A 1 126 ? 14.650 2.098 -8.809 1.00 98.19 126 TYR A N 1
ATOM 1020 C CA . TYR A 1 126 ? 14.659 1.775 -7.381 1.00 98.19 126 TYR A CA 1
ATOM 1021 C C . TYR A 1 126 ? 13.227 1.542 -6.876 1.00 98.19 126 TYR A C 1
ATOM 1023 O O . TYR A 1 126 ? 12.252 1.917 -7.534 1.00 98.19 126 TYR A O 1
ATOM 1031 N N . CYS A 1 127 ? 13.095 0.922 -5.702 1.00 98.38 127 CYS A N 1
ATOM 1032 C CA . CYS A 1 127 ? 11.814 0.662 -5.055 1.00 98.38 127 CYS A CA 1
ATOM 1033 C C . CYS A 1 127 ? 11.676 1.482 -3.766 1.00 98.38 127 CYS A C 1
ATOM 1035 O O . CYS A 1 127 ? 12.586 1.507 -2.937 1.00 98.38 127 CYS A O 1
ATOM 1037 N N . LEU A 1 128 ? 10.522 2.126 -3.586 1.00 98.19 128 LEU A N 1
ATOM 1038 C CA . LEU A 1 128 ? 10.092 2.751 -2.339 1.00 98.19 128 LEU A CA 1
ATOM 1039 C C . LEU A 1 128 ? 9.075 1.833 -1.652 1.00 98.19 128 LEU A C 1
ATOM 1041 O O . LEU A 1 128 ? 8.036 1.497 -2.221 1.00 98.19 128 LEU A O 1
ATOM 1045 N N . ILE A 1 129 ? 9.387 1.422 -0.431 1.00 98.44 129 ILE A N 1
ATOM 1046 C CA . ILE A 1 129 ? 8.602 0.509 0.391 1.00 98.44 129 ILE A CA 1
ATOM 1047 C C . ILE A 1 129 ? 7.855 1.354 1.418 1.00 98.44 129 ILE A C 1
ATOM 1049 O O . ILE A 1 129 ? 8.474 1.974 2.279 1.00 98.44 129 ILE A O 1
ATOM 1053 N N . ASN A 1 130 ? 6.528 1.390 1.321 1.00 98.25 130 ASN A N 1
ATOM 1054 C CA . ASN A 1 130 ? 5.665 2.066 2.283 1.00 98.25 130 ASN A CA 1
ATOM 1055 C C . ASN A 1 130 ? 4.896 1.010 3.086 1.00 98.25 130 ASN A C 1
ATOM 1057 O O . ASN A 1 130 ? 4.025 0.323 2.544 1.00 98.25 130 ASN A O 1
ATOM 1061 N N . ALA A 1 131 ? 5.204 0.906 4.376 1.00 98.19 131 ALA A N 1
ATOM 1062 C CA . ALA A 1 131 ? 4.478 0.082 5.339 1.00 98.19 131 ALA A CA 1
ATOM 1063 C C . ALA A 1 131 ? 3.853 0.970 6.422 1.00 98.19 131 ALA A C 1
ATOM 1065 O O . ALA A 1 131 ? 4.242 2.124 6.592 1.00 98.19 131 ALA A O 1
ATOM 1066 N N . TYR A 1 132 ? 2.903 0.436 7.186 1.00 97.62 132 TYR A N 1
ATOM 1067 C CA . TYR A 1 132 ? 2.249 1.168 8.276 1.00 97.62 132 TYR A CA 1
ATOM 1068 C C . TYR A 1 132 ? 2.425 0.409 9.596 1.00 97.62 132 TYR A C 1
ATOM 1070 O O . TYR A 1 132 ? 1.474 -0.189 10.099 1.00 97.62 132 TYR A O 1
ATOM 1078 N N . PRO A 1 133 ? 3.652 0.366 10.148 1.00 97.69 133 PRO A N 1
ATOM 1079 C CA . PRO A 1 133 ? 3.939 -0.468 11.309 1.00 97.69 133 PRO A CA 1
ATOM 1080 C C . PRO A 1 133 ? 3.298 0.044 12.597 1.00 97.69 133 PRO A C 1
ATOM 1082 O O . PRO A 1 133 ? 3.017 -0.758 13.478 1.00 97.69 133 PRO A O 1
ATOM 1085 N N . ASN A 1 134 ? 3.020 1.344 12.697 1.00 97.06 134 ASN A N 1
ATOM 1086 C CA . ASN A 1 134 ? 2.534 1.967 13.922 1.00 97.06 134 ASN A CA 1
ATOM 1087 C C . ASN A 1 134 ? 1.067 2.382 13.794 1.00 97.06 134 ASN A C 1
ATOM 1089 O O . ASN A 1 134 ? 0.658 2.922 12.761 1.00 97.06 134 ASN A O 1
ATOM 1093 N N . SER A 1 135 ? 0.295 2.192 14.865 1.00 95.69 135 SER A N 1
ATOM 1094 C CA . SER A 1 135 ? -1.013 2.839 15.000 1.00 95.69 135 SER A CA 1
ATOM 1095 C C . SER A 1 135 ? -0.870 4.370 14.998 1.00 95.69 135 SER A C 1
ATOM 1097 O O . SER A 1 135 ? 0.177 4.882 15.406 1.00 95.69 135 SER A O 1
ATOM 1099 N N . PRO A 1 136 ? -1.894 5.122 14.558 1.00 93.94 136 PRO A N 1
ATOM 1100 C CA . PRO A 1 136 ? -1.806 6.577 14.526 1.00 93.94 136 PRO A CA 1
ATOM 1101 C C . PRO A 1 136 ? -1.639 7.170 15.927 1.00 93.94 136 PRO A C 1
ATOM 1103 O O . PRO A 1 136 ? -2.104 6.603 16.919 1.00 93.94 136 PRO A O 1
ATOM 1106 N N . SER A 1 137 ? -0.954 8.313 15.992 1.00 89.00 137 SER A N 1
ATOM 1107 C CA . SER A 1 137 ? -0.711 9.029 17.245 1.00 89.00 137 SER A CA 1
ATOM 1108 C C . SER A 1 137 ? -2.008 9.607 17.814 1.00 89.00 137 SER A C 1
ATOM 1110 O O . SER A 1 137 ? -2.916 9.978 17.068 1.00 89.00 137 SER A O 1
ATOM 1112 N N . GLU A 1 138 ? -2.087 9.725 19.141 1.00 84.56 138 GLU A N 1
ATOM 1113 C CA . GLU A 1 138 ? -3.251 10.318 19.814 1.00 84.56 138 GLU A CA 1
ATOM 1114 C C . GLU A 1 138 ? -3.466 11.791 19.436 1.00 84.56 138 GLU A C 1
ATOM 1116 O O . GLU A 1 138 ? -4.604 12.250 19.342 1.00 84.56 138 GLU A O 1
ATOM 1121 N N . GLU A 1 139 ? -2.379 12.533 19.204 1.00 86.00 139 GLU A N 1
ATOM 1122 C CA . GLU A 1 139 ? -2.430 13.977 18.959 1.00 86.00 139 GLU A CA 1
ATOM 1123 C C . GLU A 1 139 ? -2.958 14.319 17.561 1.00 86.00 139 GLU A C 1
ATOM 1125 O O . GLU A 1 139 ? -3.783 15.222 17.407 1.00 86.00 139 GLU A O 1
ATOM 1130 N N . GLU A 1 140 ? -2.502 13.594 16.536 1.00 83.69 140 GLU A N 1
ATOM 1131 C CA . GLU A 1 140 ? -2.823 13.912 15.142 1.00 83.69 140 GLU A CA 1
ATOM 1132 C C . GLU A 1 140 ? -3.912 12.999 14.571 1.00 83.69 140 GLU A C 1
ATOM 1134 O O . GLU A 1 140 ? -4.649 13.403 13.668 1.00 83.69 140 GLU A O 1
ATOM 1139 N N . GLY A 1 141 ? -4.026 11.765 15.077 1.00 85.50 141 GLY A N 1
ATOM 1140 C CA . GLY A 1 141 ? -4.893 10.731 14.510 1.00 85.50 141 GLY A CA 1
ATOM 1141 C C . GLY A 1 141 ? -4.499 10.323 13.085 1.00 85.50 141 GLY A C 1
ATOM 1142 O O . GLY A 1 141 ? -5.280 9.665 12.399 1.00 85.50 141 GLY A O 1
ATOM 1143 N N . LEU A 1 142 ? -3.314 10.732 12.618 1.00 88.31 142 LEU A N 1
ATOM 1144 C CA . LEU A 1 142 ? -2.823 10.473 11.270 1.00 88.31 142 LEU A CA 1
ATOM 1145 C C . LEU A 1 142 ? -1.957 9.218 11.249 1.00 88.31 142 LEU A C 1
ATOM 1147 O O . LEU A 1 142 ? -1.032 9.052 12.043 1.00 88.31 142 LEU A O 1
ATOM 1151 N N . ILE A 1 143 ? -2.261 8.327 10.308 1.00 92.12 143 ILE A N 1
ATOM 1152 C CA . ILE A 1 143 ? -1.467 7.125 10.072 1.00 92.12 143 ILE A CA 1
ATOM 1153 C C . ILE A 1 143 ? -0.286 7.517 9.186 1.00 92.12 143 ILE A C 1
ATOM 1155 O O . ILE A 1 143 ? -0.462 7.847 8.010 1.00 92.12 143 ILE A O 1
ATOM 1159 N N . MET A 1 144 ? 0.919 7.454 9.747 1.00 93.19 144 MET A N 1
ATOM 1160 C CA . MET A 1 144 ? 2.147 7.792 9.036 1.00 93.19 144 MET A CA 1
ATOM 1161 C C . MET A 1 144 ? 2.810 6.529 8.471 1.00 93.19 144 MET A C 1
ATOM 1163 O O . MET A 1 144 ? 3.044 5.579 9.221 1.00 93.19 144 MET A O 1
ATOM 1167 N N . PRO A 1 145 ? 3.121 6.483 7.162 1.00 96.31 145 PRO A N 1
ATOM 1168 C CA . PRO A 1 145 ? 3.865 5.367 6.598 1.00 96.31 145 PRO A CA 1
ATOM 1169 C C . PRO A 1 145 ? 5.323 5.400 7.068 1.00 96.31 145 PRO A C 1
ATOM 1171 O O . PRO A 1 145 ? 5.968 6.449 7.024 1.00 96.31 145 PRO A O 1
ATOM 1174 N N . ALA A 1 146 ? 5.865 4.239 7.426 1.00 97.38 146 ALA A N 1
ATOM 1175 C CA . ALA A 1 146 ? 7.304 4.020 7.437 1.00 97.38 146 ALA A CA 1
ATOM 1176 C C . ALA A 1 146 ? 7.766 3.820 5.989 1.00 97.38 146 ALA A C 1
ATOM 1178 O O . ALA A 1 146 ? 7.194 3.003 5.258 1.00 97.38 146 ALA A O 1
ATOM 1179 N N . ARG A 1 147 ? 8.757 4.609 5.566 1.00 97.44 147 ARG A N 1
ATOM 1180 C CA . ARG A 1 147 ? 9.230 4.659 4.182 1.00 97.44 147 ARG A CA 1
ATOM 1181 C C . ARG A 1 147 ? 10.680 4.248 4.104 1.00 97.44 147 ARG A C 1
ATOM 1183 O O . ARG A 1 147 ? 11.520 4.874 4.736 1.00 97.44 147 ARG A O 1
ATOM 1190 N N . GLU A 1 148 ? 10.952 3.262 3.268 1.00 98.06 148 GLU A N 1
ATOM 1191 C CA . GLU A 1 148 ? 12.296 2.742 3.056 1.00 98.06 148 GLU A CA 1
ATOM 1192 C C . GLU A 1 148 ? 12.582 2.643 1.561 1.00 98.06 148 GLU A C 1
ATOM 1194 O O . GLU A 1 148 ? 11.683 2.380 0.760 1.00 98.06 148 GLU A O 1
ATOM 1199 N N . ARG A 1 149 ? 13.824 2.911 1.160 1.00 97.50 149 ARG A N 1
ATOM 1200 C CA . ARG A 1 149 ? 14.231 2.982 -0.249 1.00 97.50 149 ARG A CA 1
ATOM 1201 C C . ARG A 1 149 ? 15.335 1.967 -0.520 1.00 97.50 149 ARG A C 1
ATOM 1203 O O . ARG A 1 149 ? 16.341 1.959 0.180 1.00 97.50 149 ARG A O 1
ATOM 1210 N N . THR A 1 150 ? 15.173 1.169 -1.574 1.00 98.44 150 THR A N 1
ATOM 1211 C CA . THR A 1 150 ? 16.247 0.296 -2.065 1.00 98.44 150 THR A CA 1
ATOM 1212 C C . THR A 1 150 ? 17.300 1.091 -2.832 1.00 98.44 150 THR A C 1
ATOM 1214 O O . THR A 1 150 ? 17.059 2.221 -3.275 1.00 98.44 150 THR A O 1
ATOM 1217 N N . LYS A 1 151 ? 18.461 0.487 -3.084 1.00 97.81 151 LYS A N 1
ATOM 1218 C CA . LYS A 1 151 ? 19.463 1.078 -3.976 1.00 97.81 151 LYS A CA 1
ATOM 1219 C C . LYS A 1 151 ? 18.919 1.215 -5.397 1.00 97.81 151 LYS A C 1
ATOM 1221 O O . LYS A 1 151 ? 18.080 0.434 -5.855 1.00 97.81 151 LYS A O 1
ATOM 1226 N N . THR A 1 152 ? 19.441 2.204 -6.109 1.00 97.62 152 THR A N 1
ATOM 1227 C CA . THR A 1 152 ? 19.222 2.359 -7.547 1.00 97.62 152 THR A CA 1
ATOM 1228 C C . THR A 1 152 ? 20.052 1.320 -8.299 1.00 97.62 152 THR A C 1
ATOM 1230 O O . THR A 1 152 ? 21.251 1.177 -8.051 1.00 97.62 152 THR A O 1
ATOM 1233 N N . VAL A 1 153 ? 19.419 0.595 -9.218 1.00 97.88 153 VAL A N 1
ATOM 1234 C CA . VAL A 1 153 ? 20.104 -0.268 -10.187 1.00 97.88 153 VAL A CA 1
ATOM 1235 C C . VAL A 1 153 ? 20.153 0.488 -11.505 1.00 97.88 153 VAL A C 1
ATOM 1237 O O . VAL A 1 153 ? 19.105 0.815 -12.044 1.00 97.88 153 VAL A O 1
ATOM 1240 N N . PHE A 1 154 ? 21.349 0.778 -12.007 1.00 96.44 154 PHE A N 1
ATOM 1241 C CA . PHE A 1 154 ? 21.521 1.582 -13.219 1.00 96.44 154 PHE A CA 1
ATOM 1242 C C . PHE A 1 154 ? 21.273 0.777 -14.499 1.00 96.44 154 PHE A C 1
ATOM 1244 O O . PHE A 1 154 ? 21.579 -0.418 -14.543 1.00 96.44 154 PHE A O 1
ATOM 1251 N N . ASP A 1 155 ? 20.748 1.449 -15.526 1.00 96.31 155 ASP A N 1
ATOM 1252 C CA . ASP A 1 155 ? 20.571 0.953 -16.894 1.00 96.31 155 ASP A CA 1
ATOM 1253 C C . ASP A 1 155 ? 19.937 -0.457 -16.966 1.00 96.31 155 ASP A C 1
ATOM 1255 O O . ASP A 1 155 ? 20.423 -1.351 -17.668 1.00 96.31 155 ASP A O 1
ATOM 1259 N N . SER A 1 156 ? 18.832 -0.692 -16.246 1.00 97.44 156 SER A N 1
ATOM 1260 C CA . SER A 1 156 ? 18.170 -2.002 -16.215 1.00 97.44 156 SER A CA 1
ATOM 1261 C C . SER A 1 156 ? 16.645 -1.945 -16.301 1.00 97.44 156 SER A C 1
ATOM 1263 O O . SER A 1 156 ? 15.965 -1.272 -15.533 1.00 97.44 156 SER A O 1
ATOM 1265 N N . THR A 1 157 ? 16.080 -2.768 -17.189 1.00 97.75 157 THR A N 1
ATOM 1266 C CA . THR A 1 157 ? 14.633 -3.064 -17.247 1.00 97.75 157 THR A CA 1
ATOM 1267 C C . THR A 1 157 ? 14.247 -4.327 -16.470 1.00 97.75 157 THR A C 1
ATOM 1269 O O . THR A 1 157 ? 13.062 -4.669 -16.387 1.00 97.75 157 THR A O 1
ATOM 1272 N N . ALA A 1 158 ? 15.240 -5.020 -15.905 1.00 98.31 158 ALA A N 1
ATOM 1273 C CA . ALA A 1 158 ? 15.078 -6.217 -15.088 1.00 98.31 158 ALA A CA 1
ATOM 1274 C C . ALA A 1 158 ? 15.954 -6.140 -13.816 1.00 98.31 158 ALA A C 1
ATOM 1276 O O . ALA A 1 158 ? 16.859 -6.962 -13.626 1.00 98.31 158 ALA A O 1
ATOM 1277 N N . PRO A 1 159 ? 15.778 -5.103 -12.976 1.00 98.38 159 PRO A N 1
ATOM 1278 C CA . PRO A 1 159 ? 16.623 -4.888 -11.808 1.00 98.38 159 PRO A CA 1
ATOM 1279 C C . PRO A 1 159 ? 16.461 -6.004 -10.776 1.00 98.38 159 PRO A C 1
ATOM 1281 O O . PRO A 1 159 ? 15.374 -6.540 -10.575 1.00 98.38 159 PRO A O 1
ATOM 1284 N N . THR A 1 160 ? 17.552 -6.323 -10.084 1.00 98.56 160 THR A N 1
ATOM 1285 C CA . THR A 1 160 ? 17.569 -7.251 -8.948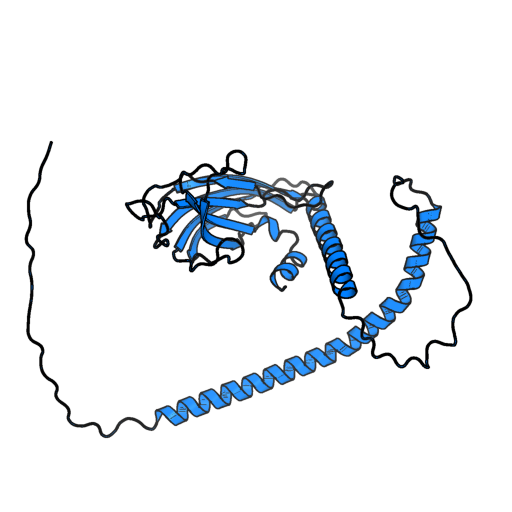 1.00 98.56 160 THR A CA 1
ATOM 1286 C C . THR A 1 160 ? 18.203 -6.543 -7.760 1.00 98.56 160 THR A C 1
ATOM 1288 O O . THR A 1 160 ? 19.347 -6.105 -7.858 1.00 98.56 160 THR A O 1
ATOM 1291 N N . TRP A 1 161 ? 17.466 -6.438 -6.656 1.00 98.62 161 TRP A N 1
ATOM 1292 C CA . TRP A 1 161 ? 17.918 -5.755 -5.440 1.00 98.62 161 TRP A CA 1
ATOM 1293 C C . TRP A 1 161 ? 18.319 -6.757 -4.360 1.00 98.62 161 TRP A C 1
ATOM 1295 O O . TRP A 1 161 ? 19.423 -6.675 -3.829 1.00 98.62 161 TRP A O 1
ATOM 1305 N N . ASN A 1 162 ? 17.449 -7.734 -4.073 1.00 98.38 162 ASN A N 1
ATOM 1306 C CA . ASN A 1 162 ? 17.564 -8.627 -2.913 1.00 98.38 162 ASN A CA 1
ATOM 1307 C C . ASN A 1 162 ? 17.799 -7.854 -1.603 1.00 98.38 162 ASN A C 1
ATOM 1309 O O . ASN A 1 162 ? 18.611 -8.254 -0.768 1.00 98.38 162 ASN A O 1
ATOM 1313 N N . GLU A 1 163 ? 17.110 -6.725 -1.444 1.00 98.62 163 GLU A N 1
ATOM 1314 C CA . GLU A 1 163 ? 17.238 -5.862 -0.271 1.00 98.62 163 GLU A CA 1
ATOM 1315 C C . GLU A 1 163 ? 16.104 -6.137 0.708 1.00 98.62 163 GLU A C 1
ATOM 1317 O O . GLU A 1 163 ? 14.934 -6.138 0.322 1.00 98.62 163 GLU A O 1
ATOM 1322 N N . THR A 1 164 ? 16.466 -6.370 1.971 1.00 98.56 164 THR A N 1
ATOM 1323 C CA . THR A 1 164 ? 15.526 -6.647 3.059 1.00 98.56 164 THR A CA 1
ATOM 1324 C C . THR A 1 164 ? 15.423 -5.451 3.988 1.00 98.56 164 THR A C 1
ATOM 1326 O O . THR A 1 164 ? 16.432 -4.922 4.448 1.00 98.56 164 THR A O 1
ATOM 1329 N N . VAL A 1 165 ? 14.189 -5.083 4.305 1.00 98.50 165 VAL A N 1
ATOM 1330 C CA . VAL A 1 165 ? 13.830 -4.036 5.255 1.00 98.50 165 VAL A CA 1
ATOM 1331 C C . VAL A 1 165 ? 13.019 -4.658 6.384 1.00 98.50 165 VAL A C 1
ATOM 1333 O O . VAL A 1 165 ? 12.190 -5.533 6.139 1.00 98.50 165 VAL A O 1
ATOM 1336 N N . CYS A 1 166 ? 13.264 -4.219 7.615 1.00 98.44 166 CYS A N 1
ATOM 1337 C CA . CYS A 1 166 ? 12.570 -4.706 8.804 1.00 98.44 166 CYS A CA 1
ATOM 1338 C C . CYS A 1 166 ? 11.734 -3.585 9.421 1.00 98.44 166 CYS A C 1
ATOM 1340 O O . CYS A 1 166 ? 12.204 -2.457 9.548 1.00 98.44 166 CYS A O 1
ATOM 1342 N N . PHE A 1 167 ? 10.522 -3.918 9.845 1.00 98.25 167 PHE A N 1
ATOM 1343 C CA . PHE A 1 167 ? 9.612 -3.024 10.541 1.00 98.25 167 PHE A CA 1
ATOM 1344 C C . PHE A 1 167 ? 9.139 -3.682 11.836 1.00 98.25 167 PHE A C 1
ATOM 1346 O O . PHE A 1 167 ? 8.607 -4.796 11.815 1.00 98.25 167 PHE A O 1
ATOM 1353 N N . ASP A 1 168 ? 9.278 -2.970 12.951 1.00 98.12 168 ASP A N 1
ATOM 1354 C CA . ASP A 1 168 ? 8.668 -3.360 14.219 1.00 98.12 168 ASP A CA 1
ATOM 1355 C C . ASP A 1 168 ? 7.219 -2.871 14.231 1.00 98.12 168 ASP A C 1
ATOM 1357 O O . ASP A 1 168 ? 6.946 -1.676 14.338 1.00 98.12 168 ASP A O 1
ATOM 1361 N N . VAL A 1 169 ? 6.282 -3.798 14.050 1.00 97.75 169 VAL A N 1
ATOM 1362 C CA . VAL A 1 169 ? 4.855 -3.499 13.937 1.00 97.75 169 VAL A CA 1
ATOM 1363 C C . VAL A 1 169 ? 4.237 -3.480 15.328 1.00 97.75 169 VAL A C 1
ATOM 1365 O O . VAL A 1 169 ? 4.317 -4.469 16.056 1.00 97.75 169 VAL A O 1
ATOM 1368 N N . CYS A 1 170 ? 3.576 -2.378 15.672 1.00 96.88 170 CYS A N 1
ATOM 1369 C CA . CYS A 1 170 ? 2.830 -2.195 16.907 1.00 96.88 170 CYS A CA 1
ATOM 1370 C C . CYS A 1 170 ? 1.551 -1.391 16.644 1.00 96.88 170 CYS A C 1
ATOM 1372 O O . CYS A 1 170 ? 1.580 -0.185 16.394 1.00 96.88 170 CYS A O 1
ATOM 1374 N N . TRP A 1 171 ? 0.408 -2.065 16.732 1.00 96.56 171 TRP A N 1
ATOM 1375 C CA . TRP A 1 171 ? -0.905 -1.435 16.647 1.00 96.56 171 TRP A CA 1
ATOM 1376 C C . TRP A 1 171 ? -1.663 -1.609 17.947 1.00 96.56 171 TRP A C 1
ATOM 1378 O O . TRP A 1 171 ? -1.925 -2.735 18.379 1.00 96.56 171 TRP A O 1
ATOM 1388 N N . THR A 1 172 ? -2.057 -0.491 18.551 1.00 96.19 172 THR A N 1
ATOM 1389 C CA . THR A 1 172 ? -2.859 -0.477 19.774 1.00 96.19 172 THR A CA 1
ATOM 1390 C C . THR A 1 172 ? -4.348 -0.312 19.469 1.00 96.19 172 THR A C 1
ATOM 1392 O O . THR A 1 172 ? -4.740 0.211 18.424 1.00 96.19 172 THR A O 1
ATOM 1395 N N . GLN A 1 173 ? -5.201 -0.766 20.389 1.00 94.81 173 GLN A N 1
ATOM 1396 C CA . GLN A 1 173 ? -6.647 -0.534 20.356 1.00 94.81 173 GLN A CA 1
ATOM 1397 C C . GLN A 1 173 ? -6.944 0.970 20.318 1.00 94.81 173 GLN A C 1
ATOM 1399 O O . GLN A 1 173 ? -7.680 1.415 19.447 1.00 94.8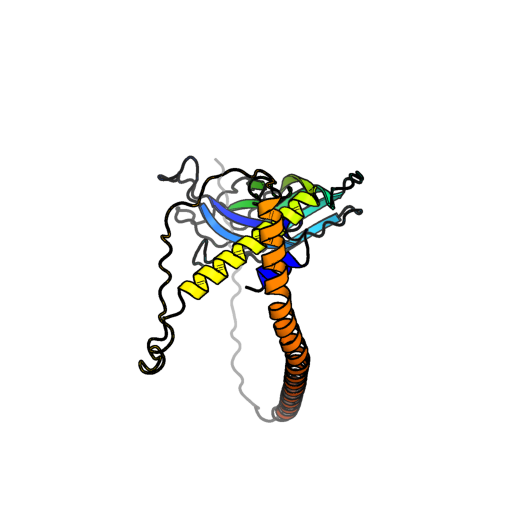1 173 GLN A O 1
ATOM 1404 N N . GLU A 1 174 ? -6.311 1.745 21.201 1.00 94.50 174 GLU A N 1
ATOM 1405 C CA . GLU A 1 174 ? -6.508 3.196 21.320 1.00 94.50 174 GLU A CA 1
ATOM 1406 C C . GLU A 1 174 ? -6.163 3.934 20.027 1.00 94.50 174 GLU A C 1
ATOM 1408 O O . GLU A 1 174 ? -6.977 4.706 19.522 1.00 94.50 174 GLU A O 1
ATOM 1413 N N . GLY A 1 175 ? -4.996 3.649 19.439 1.00 93.81 175 GLY A N 1
ATOM 1414 C CA . GLY A 1 175 ? -4.607 4.267 18.175 1.00 93.81 175 GLY A CA 1
ATOM 1415 C C . GLY A 1 175 ? -5.558 3.871 17.048 1.00 93.81 175 GLY A C 1
ATOM 1416 O O . GLY A 1 175 ? -5.919 4.693 16.211 1.00 93.81 175 GLY A O 1
ATOM 1417 N N . THR A 1 176 ? -6.054 2.635 17.054 1.00 92.81 176 THR A N 1
ATOM 1418 C CA . THR A 1 176 ? -7.016 2.199 16.043 1.00 92.81 176 THR A CA 1
ATOM 1419 C C . THR A 1 176 ? -8.377 2.891 16.175 1.00 92.81 176 THR A C 1
ATOM 1421 O O . THR A 1 176 ? -8.949 3.335 15.177 1.00 92.81 176 THR A O 1
ATOM 1424 N N . ASP A 1 177 ? -8.878 3.045 17.399 1.00 91.38 177 ASP A N 1
ATOM 1425 C CA . ASP A 1 177 ? -10.119 3.776 17.667 1.00 91.38 177 ASP A CA 1
ATOM 1426 C C . ASP A 1 177 ? -9.964 5.263 17.317 1.00 91.38 177 ASP A C 1
ATOM 1428 O O . ASP A 1 177 ? -10.862 5.867 16.722 1.00 91.38 177 ASP A O 1
ATOM 1432 N N . GLY A 1 178 ? -8.793 5.839 17.604 1.00 90.19 178 GLY A N 1
ATOM 1433 C CA . GLY A 1 178 ? -8.416 7.188 17.191 1.00 90.19 178 GLY A CA 1
ATOM 1434 C C . GLY A 1 178 ? -8.448 7.366 15.671 1.00 90.19 178 GLY A C 1
ATOM 1435 O O . GLY A 1 178 ? -9.039 8.333 15.182 1.00 90.19 178 GLY A O 1
ATOM 1436 N N . ALA A 1 179 ? -7.896 6.405 14.923 1.00 88.19 179 ALA A N 1
ATOM 1437 C CA . ALA A 1 179 ? -7.924 6.385 13.459 1.00 88.19 179 ALA A CA 1
ATOM 1438 C C . ALA A 1 179 ? -9.359 6.409 12.920 1.00 88.19 179 ALA A C 1
ATOM 1440 O O . ALA A 1 179 ? -9.712 7.231 12.072 1.00 88.19 179 ALA A O 1
ATOM 1441 N N . LEU A 1 180 ? -10.208 5.525 13.453 1.00 88.69 180 LEU A N 1
ATOM 1442 C CA . LEU A 1 180 ? -11.602 5.403 13.043 1.00 88.69 180 LEU A CA 1
ATOM 1443 C C . LEU A 1 180 ? -12.368 6.708 13.301 1.00 88.69 180 LEU A C 1
ATOM 1445 O O . LEU A 1 180 ? -13.101 7.193 12.436 1.00 88.69 180 LEU A O 1
ATOM 1449 N N . LEU A 1 181 ? -12.163 7.317 14.471 1.00 88.44 181 LEU A N 1
ATOM 1450 C CA . LEU A 1 181 ? -12.766 8.601 14.822 1.00 88.44 181 LEU A CA 1
ATOM 1451 C C . LEU A 1 181 ? -12.291 9.737 13.904 1.00 88.44 181 LEU A C 1
ATOM 1453 O O . LEU A 1 181 ? -13.102 10.584 13.511 1.00 88.44 181 LEU A O 1
ATOM 1457 N N . ALA A 1 182 ? -11.004 9.773 13.549 1.00 86.69 182 ALA A N 1
ATOM 1458 C CA . ALA A 1 182 ? -10.453 10.760 12.623 1.00 86.69 182 ALA A CA 1
ATOM 1459 C C . ALA A 1 182 ? -11.076 10.631 11.221 1.00 86.69 182 ALA A C 1
ATOM 1461 O O . ALA A 1 182 ? -11.545 11.630 10.661 1.00 86.69 182 ALA A O 1
ATOM 1462 N N . ASP A 1 183 ? -11.195 9.405 10.710 1.00 85.81 183 ASP A N 1
ATOM 1463 C CA . ASP A 1 183 ? -11.829 9.112 9.421 1.00 85.81 183 ASP A CA 1
ATOM 1464 C C . ASP A 1 183 ? -13.310 9.527 9.404 1.00 8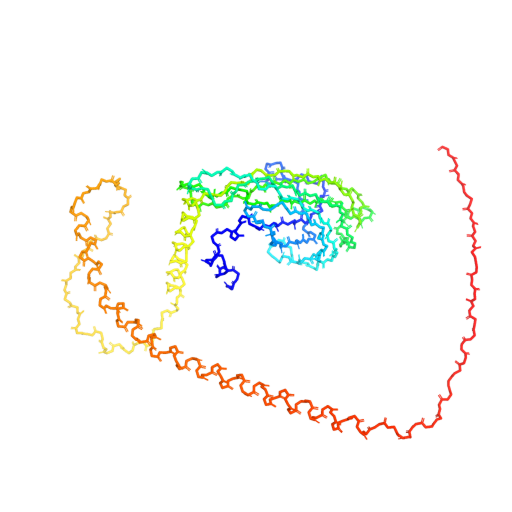5.81 183 ASP A C 1
ATOM 1466 O O . ASP A 1 183 ? -13.774 10.188 8.464 1.00 85.81 183 ASP A O 1
ATOM 1470 N N . MET A 1 184 ? -14.062 9.219 10.469 1.00 86.44 184 MET A N 1
ATOM 1471 C CA . MET A 1 184 ? -15.462 9.645 10.601 1.00 86.44 184 MET A CA 1
ATOM 1472 C C . MET A 1 184 ? -15.600 11.176 10.598 1.00 86.44 184 MET A C 1
ATOM 1474 O O . MET A 1 184 ? -16.500 11.727 9.951 1.00 86.44 184 MET A O 1
ATOM 1478 N N . ARG A 1 185 ? -14.685 11.892 11.267 1.00 88.06 185 ARG A N 1
ATOM 1479 C CA . ARG A 1 185 ? -14.656 13.366 11.264 1.00 88.06 185 ARG A CA 1
ATOM 1480 C C . ARG A 1 185 ? -14.359 13.924 9.875 1.00 88.06 185 ARG A C 1
ATOM 1482 O O . ARG A 1 185 ? -14.977 14.914 9.478 1.00 88.06 185 ARG A O 1
ATOM 1489 N N . GLN A 1 186 ? -13.436 13.316 9.132 1.00 87.69 186 GLN A N 1
ATOM 1490 C CA . GLN A 1 186 ? -13.091 13.773 7.788 1.00 87.69 186 GLN A CA 1
ATOM 1491 C C . GLN A 1 186 ? -14.268 13.621 6.822 1.00 87.69 186 GLN A C 1
ATOM 1493 O O . GLN A 1 186 ? -14.580 14.555 6.083 1.00 87.69 186 GLN A O 1
ATOM 1498 N N . ILE A 1 187 ? -14.981 12.498 6.877 1.00 86.44 187 ILE A N 1
ATOM 1499 C CA . ILE A 1 187 ? -16.135 12.261 6.003 1.00 86.44 187 ILE A CA 1
ATOM 1500 C C . ILE A 1 187 ? -17.277 13.233 6.296 1.00 86.44 187 ILE A C 1
ATOM 1502 O O . ILE A 1 187 ? -17.874 13.767 5.362 1.00 86.44 187 ILE A O 1
ATOM 1506 N N . SER A 1 188 ? -17.521 13.561 7.567 1.00 86.88 188 SER A N 1
ATOM 1507 C CA . SER A 1 188 ? -18.485 14.607 7.932 1.00 86.88 188 SER A CA 1
ATOM 1508 C C . SER A 1 188 ? -18.126 15.971 7.316 1.00 86.88 188 SER A C 1
ATOM 1510 O O . SER A 1 188 ? -18.992 16.672 6.777 1.00 86.88 188 SER A O 1
ATOM 1512 N N . ARG A 1 189 ? -16.832 16.331 7.297 1.00 88.31 189 ARG A N 1
ATOM 1513 C CA . ARG A 1 189 ? -16.348 17.559 6.640 1.00 88.31 189 ARG A CA 1
ATOM 1514 C C . ARG A 1 189 ? -16.525 17.509 5.123 1.00 88.31 189 ARG A C 1
ATOM 1516 O O . ARG A 1 189 ? -16.957 18.503 4.542 1.00 88.31 189 ARG A O 1
ATOM 1523 N N . ASP A 1 190 ? -16.218 16.382 4.488 1.00 87.88 190 ASP A N 1
ATOM 1524 C CA . ASP A 1 190 ? -16.338 16.221 3.034 1.00 87.88 190 ASP A CA 1
ATOM 1525 C C . ASP A 1 190 ? -17.805 16.271 2.578 1.00 87.88 190 ASP A C 1
ATOM 1527 O O . ASP A 1 190 ? -18.122 16.957 1.603 1.00 87.88 190 ASP A O 1
ATOM 1531 N N . ILE A 1 191 ? -18.721 15.640 3.322 1.00 88.75 191 ILE A N 1
ATOM 1532 C CA . ILE A 1 191 ? -20.170 15.725 3.076 1.00 88.75 191 ILE A CA 1
ATOM 1533 C C . ILE A 1 191 ? -20.646 17.170 3.235 1.00 88.75 191 ILE A C 1
ATOM 1535 O O . ILE A 1 191 ? -21.332 17.690 2.358 1.00 88.75 191 ILE A O 1
ATOM 1539 N N . SER A 1 192 ? -20.227 17.855 4.302 1.00 90.12 192 SER A N 1
ATOM 1540 C CA . SER A 1 192 ? -20.592 19.258 4.538 1.00 90.12 192 SER A CA 1
ATOM 1541 C C . SER A 1 192 ? -20.121 20.172 3.399 1.00 90.12 192 SER A C 1
ATOM 1543 O O . SER A 1 192 ? -20.881 21.017 2.925 1.00 90.12 192 SER A O 1
ATOM 1545 N N . LYS A 1 193 ? -18.893 19.971 2.901 1.00 89.56 193 LYS A N 1
ATOM 1546 C CA . LYS A 1 193 ? -18.358 20.698 1.736 1.00 89.56 193 LYS A CA 1
ATOM 1547 C C . LYS A 1 193 ? -19.122 20.373 0.453 1.00 89.56 193 LYS A C 1
ATOM 1549 O O . LYS A 1 193 ? -19.394 21.273 -0.337 1.00 89.56 193 LYS A O 1
ATOM 1554 N N . SER A 1 194 ? -19.481 19.108 0.241 1.00 88.50 194 SER A N 1
ATOM 1555 C CA . SER A 1 194 ? -20.254 18.688 -0.930 1.00 88.50 194 SER A CA 1
ATOM 1556 C C . SER A 1 194 ? -21.658 19.302 -0.933 1.00 88.50 194 SER A C 1
ATOM 1558 O O . SER A 1 194 ? -22.081 19.834 -1.957 1.00 88.50 194 SER A O 1
ATOM 1560 N N . LEU A 1 195 ? -22.336 19.326 0.220 1.00 88.81 195 LEU A N 1
ATOM 1561 C CA . LEU A 1 195 ? -23.652 19.949 0.373 1.00 88.81 195 LEU A CA 1
ATOM 1562 C C . LEU A 1 195 ? -23.604 21.472 0.193 1.00 88.81 195 LEU A C 1
ATOM 1564 O O . LEU A 1 195 ? -24.513 22.041 -0.406 1.00 88.81 195 LEU A O 1
ATOM 1568 N N . ALA A 1 196 ? -22.538 22.134 0.655 1.00 89.38 196 ALA A N 1
ATOM 1569 C CA . ALA A 1 196 ? -22.349 23.571 0.451 1.00 89.38 196 ALA A CA 1
ATOM 1570 C C . ALA A 1 196 ? -22.178 23.950 -1.034 1.00 89.38 196 ALA A C 1
ATOM 1572 O O . ALA A 1 196 ? -22.555 25.052 -1.433 1.00 89.38 196 ALA A O 1
ATOM 1573 N N . ASN A 1 197 ? -21.648 23.031 -1.845 1.00 86.06 197 ASN A N 1
ATOM 1574 C CA . ASN A 1 197 ? -21.432 23.216 -3.279 1.00 86.06 197 ASN A CA 1
ATOM 1575 C C . ASN A 1 197 ? -22.613 22.755 -4.147 1.00 86.06 197 ASN A C 1
ATOM 1577 O O . ASN A 1 197 ? -22.535 22.863 -5.373 1.00 86.06 197 ASN A O 1
ATOM 1581 N N . LEU A 1 198 ? -23.707 22.255 -3.556 1.00 84.62 198 LEU A N 1
ATOM 1582 C CA . LEU A 1 198 ? -24.909 21.966 -4.331 1.00 84.62 198 LEU A CA 1
ATOM 1583 C C . LEU A 1 198 ? -25.413 23.271 -4.968 1.00 84.62 198 LEU A C 1
ATOM 1585 O O . LEU A 1 198 ? -25.591 24.268 -4.259 1.00 84.62 198 LEU A O 1
ATOM 1589 N N . PRO A 1 199 ? -25.648 23.297 -6.295 1.00 80.50 199 PRO A N 1
ATOM 1590 C CA . PRO A 1 199 ? -26.151 24.485 -6.961 1.00 80.50 199 PRO A CA 1
ATOM 1591 C C . PRO A 1 199 ? -27.455 24.893 -6.281 1.00 80.50 199 PRO A C 1
ATOM 1593 O O . PRO A 1 199 ? -28.398 24.104 -6.219 1.00 80.50 199 PRO A O 1
ATOM 1596 N N . LYS A 1 200 ? -27.502 26.116 -5.733 1.00 80.50 200 LYS A N 1
ATOM 1597 C CA . LYS A 1 200 ? -28.724 26.687 -5.159 1.00 80.50 200 LYS A CA 1
ATOM 1598 C C . LYS A 1 200 ? -29.786 26.642 -6.250 1.00 80.50 200 LYS A C 1
ATOM 1600 O O . LYS A 1 200 ? -29.750 27.458 -7.168 1.00 80.50 200 LYS A O 1
ATOM 1605 N N . ILE A 1 201 ? -30.700 25.677 -6.169 1.00 67.81 201 ILE A N 1
ATOM 1606 C CA . ILE A 1 201 ? -31.833 25.558 -7.083 1.00 67.81 201 ILE A CA 1
ATOM 1607 C C . ILE A 1 201 ? -32.697 26.800 -6.857 1.00 67.81 201 ILE A C 1
ATOM 1609 O O . ILE A 1 201 ? -33.577 26.845 -6.002 1.00 67.81 201 ILE A O 1
ATOM 1613 N N . SER A 1 202 ? -32.403 27.846 -7.624 1.00 58.38 202 SER A N 1
ATOM 1614 C CA . SER A 1 202 ? -33.057 29.155 -7.608 1.00 58.38 202 SER A CA 1
ATOM 1615 C C . SER A 1 202 ? -34.474 29.113 -8.214 1.00 58.38 202 SER A C 1
ATOM 1617 O O . SER A 1 202 ? -35.028 30.149 -8.564 1.00 58.38 202 SER A O 1
ATOM 1619 N N . GLY A 1 203 ? -35.074 27.924 -8.346 1.00 54.38 203 GLY A N 1
ATOM 1620 C CA . GLY A 1 203 ? -36.406 27.705 -8.919 1.00 54.38 203 GLY A CA 1
ATOM 1621 C C . GLY A 1 203 ? -37.550 27.676 -7.899 1.00 54.38 203 GLY A C 1
ATOM 1622 O O . GLY A 1 203 ? -38.682 27.367 -8.260 1.00 54.38 203 GLY A O 1
ATOM 1623 N N . GLY A 1 204 ? -37.283 27.965 -6.622 1.00 50.19 204 GLY A N 1
ATOM 1624 C CA . GLY A 1 204 ? -38.314 28.027 -5.588 1.00 50.19 204 GLY A CA 1
ATOM 1625 C C . GLY A 1 204 ? -39.224 29.243 -5.770 1.00 50.19 204 GLY A C 1
ATOM 1626 O O . GLY A 1 204 ? -38.812 30.372 -5.522 1.00 50.19 204 GLY A O 1
ATOM 1627 N N . ASN A 1 205 ? -40.462 28.984 -6.188 1.00 57.03 205 ASN A N 1
ATOM 1628 C CA . ASN A 1 205 ? -41.559 29.936 -6.368 1.00 57.03 205 ASN A CA 1
ATOM 1629 C C . ASN A 1 205 ? -41.587 31.025 -5.255 1.00 57.03 205 ASN A C 1
ATOM 1631 O O . ASN A 1 205 ? -41.781 30.686 -4.081 1.00 57.03 205 ASN A O 1
ATOM 1635 N N . PRO A 1 206 ? -41.409 32.324 -5.577 1.00 57.75 206 PRO A N 1
ATOM 1636 C CA . PRO A 1 206 ? -41.224 33.398 -4.589 1.00 57.75 206 PRO A CA 1
ATOM 1637 C C . PRO A 1 206 ? -42.434 33.658 -3.670 1.00 57.75 206 PRO A C 1
ATOM 1639 O O . PRO A 1 206 ? -42.316 34.396 -2.693 1.00 57.75 206 PRO A O 1
ATOM 1642 N N . ASN A 1 207 ? -43.584 33.025 -3.915 1.00 56.75 207 ASN A N 1
ATOM 1643 C CA . ASN A 1 207 ? -44.823 33.296 -3.180 1.00 56.75 207 ASN A CA 1
ATOM 1644 C C . ASN A 1 207 ? -44.996 32.541 -1.847 1.00 56.75 207 ASN A C 1
ATOM 1646 O O . ASN A 1 207 ? -45.924 32.853 -1.104 1.00 56.75 207 ASN A O 1
ATOM 1650 N N . LEU A 1 208 ? -44.112 31.603 -1.480 1.00 56.91 208 LEU A N 1
ATOM 1651 C CA . LEU A 1 208 ? -44.249 30.820 -0.234 1.00 56.91 208 LEU A CA 1
ATOM 1652 C C . LEU A 1 208 ? -43.375 31.291 0.943 1.00 56.91 208 LEU A C 1
ATOM 1654 O O . LEU A 1 208 ? -43.496 30.761 2.043 1.00 56.91 208 LEU A O 1
ATOM 1658 N N . ARG A 1 209 ? -42.530 32.317 0.770 1.00 47.88 209 ARG A N 1
ATOM 1659 C CA . ARG A 1 209 ? -41.609 32.783 1.831 1.00 47.88 209 ARG A CA 1
ATOM 1660 C C . ARG A 1 209 ? -42.134 33.907 2.729 1.00 47.88 209 ARG A C 1
ATOM 1662 O O . ARG A 1 209 ? -41.422 34.344 3.625 1.00 47.88 209 ARG A O 1
ATOM 1669 N N . ARG A 1 210 ? -43.376 34.368 2.556 1.00 49.44 210 ARG A N 1
ATOM 1670 C CA . ARG A 1 210 ? -43.869 35.585 3.232 1.00 49.44 210 ARG A CA 1
ATOM 1671 C C . ARG A 1 210 ? -44.526 35.392 4.608 1.00 49.44 210 ARG A C 1
ATOM 1673 O O . ARG A 1 210 ? -45.179 36.323 5.066 1.00 49.44 210 ARG A O 1
ATOM 1680 N N . ARG A 1 211 ? -44.413 34.232 5.274 1.00 50.09 211 ARG A N 1
ATOM 1681 C CA . ARG A 1 211 ? -45.154 33.992 6.538 1.00 50.09 211 ARG A CA 1
ATOM 1682 C C . ARG A 1 211 ? -44.370 33.644 7.801 1.00 50.09 211 ARG A C 1
ATOM 1684 O O . ARG A 1 211 ? -44.996 33.590 8.850 1.00 50.09 211 ARG A O 1
ATOM 1691 N N . PHE A 1 212 ? -43.045 33.523 7.767 1.00 49.44 212 PHE A N 1
ATOM 1692 C CA . PHE A 1 212 ? -42.266 33.328 8.999 1.00 49.44 212 PHE A CA 1
ATOM 1693 C C . PHE A 1 212 ? -40.964 34.137 8.984 1.00 49.44 212 PHE A C 1
ATOM 1695 O O . PHE A 1 212 ? -39.869 33.589 8.937 1.00 49.44 212 PHE A O 1
ATOM 1702 N N . SER A 1 213 ? -41.097 35.462 9.033 1.00 42.44 213 SER A N 1
ATOM 1703 C CA . SER A 1 213 ? -40.043 36.348 9.535 1.00 42.44 213 SER A CA 1
ATOM 1704 C C . SER A 1 213 ? -40.581 37.006 10.796 1.00 42.44 213 SER A C 1
ATOM 1706 O O . SER A 1 213 ? -41.366 37.948 10.724 1.00 42.44 213 SER A O 1
ATOM 1708 N N . ARG A 1 214 ? -40.212 36.450 11.951 1.00 45.12 214 ARG A N 1
ATOM 1709 C CA . ARG A 1 214 ? -40.299 37.137 13.237 1.00 45.12 214 ARG A CA 1
ATOM 1710 C C . ARG A 1 214 ? -38.892 37.171 13.812 1.00 45.12 214 ARG A C 1
ATOM 1712 O O . ARG A 1 214 ? -38.186 36.167 13.773 1.00 45.12 214 ARG A O 1
ATOM 1719 N N . ASP A 1 215 ? -38.507 38.362 14.233 1.00 46.41 215 ASP A N 1
ATOM 1720 C CA . ASP A 1 215 ? -37.151 38.794 14.522 1.00 46.41 215 ASP A CA 1
ATOM 1721 C C . ASP A 1 215 ? -36.456 37.951 15.592 1.00 46.41 215 ASP A C 1
ATOM 1723 O O . ASP A 1 215 ? -36.948 37.797 16.709 1.00 46.41 215 ASP A O 1
ATOM 1727 N N . THR A 1 216 ? -35.265 37.442 15.279 1.00 44.41 216 THR A N 1
ATOM 1728 C CA . THR A 1 216 ? -34.250 37.148 16.299 1.00 44.41 216 THR A CA 1
ATOM 1729 C C . THR A 1 216 ? -32.869 37.257 15.661 1.00 44.41 216 THR A C 1
ATOM 1731 O O . THR A 1 216 ? -32.307 36.302 15.132 1.00 44.41 216 THR A O 1
ATOM 1734 N N . SER A 1 217 ? -32.337 38.476 15.647 1.00 44.16 217 SER A N 1
ATOM 1735 C CA . SER A 1 217 ? -30.943 38.753 15.317 1.00 44.16 217 SER A CA 1
ATOM 1736 C C . SER A 1 217 ? -30.055 38.325 16.487 1.00 44.16 217 SER A C 1
ATOM 1738 O O . SER A 1 217 ? -30.109 38.943 17.550 1.00 44.16 217 SER A O 1
ATOM 1740 N N . VAL A 1 218 ? -29.224 37.300 16.293 1.00 42.25 218 VAL A N 1
ATOM 1741 C CA . VAL A 1 218 ? -28.119 36.974 17.208 1.00 42.25 218 VAL A CA 1
ATOM 1742 C C . VAL A 1 218 ? -26.799 37.217 16.465 1.00 42.25 218 VAL A C 1
ATOM 1744 O O . VAL A 1 218 ? -26.641 36.717 15.349 1.00 42.25 218 VAL A O 1
ATOM 1747 N N . PRO A 1 219 ? -25.864 38.008 17.023 1.00 53.28 219 PRO A N 1
ATOM 1748 C CA . PRO A 1 219 ? -24.609 38.339 16.361 1.00 53.28 219 PRO A CA 1
ATOM 1749 C C . PRO A 1 219 ? -23.642 37.148 16.366 1.00 53.28 219 PRO A C 1
ATOM 1751 O O . PRO A 1 219 ? -23.239 36.652 17.415 1.00 53.28 219 PRO A O 1
ATOM 1754 N N . ALA A 1 220 ? -23.241 36.714 15.172 1.00 45.53 220 ALA A N 1
ATOM 1755 C CA . ALA A 1 220 ? -22.230 35.688 14.956 1.00 45.53 220 ALA A CA 1
ATOM 1756 C C . ALA A 1 220 ? -20.846 36.335 14.805 1.00 45.53 220 ALA A C 1
ATOM 1758 O O . ALA A 1 220 ? -20.444 36.717 13.708 1.00 45.53 220 ALA A O 1
ATOM 1759 N N . SER A 1 221 ? -20.119 36.482 15.910 1.00 49.38 221 SER A N 1
ATOM 1760 C CA . SER A 1 221 ? -18.656 36.613 15.918 1.00 49.38 221 SER A CA 1
ATOM 1761 C C . SER A 1 221 ? -18.164 36.510 17.352 1.00 49.38 221 SER A C 1
ATOM 1763 O O . SER A 1 221 ? -18.449 37.404 18.139 1.00 49.38 221 SER A O 1
ATOM 1765 N N . GLN A 1 222 ? -17.446 35.418 17.642 1.00 46.25 222 GLN A N 1
ATOM 1766 C CA . GLN A 1 222 ? -16.510 35.163 18.756 1.00 46.25 222 GLN A CA 1
ATOM 1767 C C . GLN A 1 222 ? -16.726 33.757 19.326 1.00 46.25 222 GLN A C 1
ATOM 1769 O O . GLN A 1 222 ? -17.306 33.597 20.395 1.00 46.25 222 GLN A O 1
ATOM 1774 N N . MET A 1 223 ? -16.261 32.712 18.634 1.00 47.47 223 MET A N 1
ATOM 1775 C CA . MET A 1 223 ? -16.169 31.402 19.284 1.00 47.47 223 MET A CA 1
ATOM 1776 C C . MET A 1 223 ? -15.184 30.465 18.587 1.00 47.47 223 MET A C 1
ATOM 1778 O O . MET A 1 223 ? -15.593 29.572 17.866 1.00 47.47 223 MET A O 1
ATOM 1782 N N . THR A 1 224 ? -13.887 30.641 18.839 1.00 47.56 224 THR A N 1
ATOM 1783 C CA . THR A 1 224 ? -12.905 29.542 18.782 1.00 47.56 224 THR A CA 1
ATOM 1784 C C . THR A 1 224 ? -11.660 29.938 19.568 1.00 47.56 224 THR A C 1
ATOM 1786 O O . THR A 1 224 ? -10.743 30.519 19.002 1.00 47.56 224 THR A O 1
ATOM 1789 N N . GLN A 1 225 ? -11.671 29.666 20.874 1.00 51.00 225 GLN A N 1
ATOM 1790 C CA . GLN A 1 225 ? -10.521 29.257 21.700 1.00 51.00 225 GLN A CA 1
ATOM 1791 C C . GLN A 1 225 ? -10.927 29.369 23.173 1.00 51.00 225 GLN A C 1
ATOM 1793 O O . GLN A 1 225 ? -10.746 30.401 23.816 1.00 51.00 225 GLN A O 1
ATOM 1798 N N . LYS A 1 226 ? -11.489 28.298 23.738 1.00 44.53 226 LYS A N 1
ATOM 1799 C CA . LYS A 1 226 ? -11.418 28.112 25.186 1.00 44.53 226 LYS A CA 1
ATOM 1800 C C . LYS A 1 226 ? -11.358 26.631 25.519 1.00 44.53 226 LYS A C 1
ATOM 1802 O O . LYS A 1 226 ? -12.222 25.854 25.133 1.00 44.53 226 LYS A O 1
ATOM 1807 N N . LEU A 1 227 ? -10.252 26.312 26.177 1.00 46.06 227 LEU A N 1
ATOM 1808 C CA . LEU A 1 227 ? -9.833 25.029 26.709 1.00 46.06 227 LEU A CA 1
ATOM 1809 C C . LEU A 1 227 ? -10.963 24.285 27.422 1.00 46.06 227 LEU A C 1
ATOM 1811 O O . LEU A 1 227 ? -11.742 24.889 28.161 1.00 46.06 227 LEU A O 1
ATOM 1815 N N . ALA A 1 228 ? -10.968 22.969 27.213 1.00 46.66 228 ALA A N 1
ATOM 1816 C CA . ALA A 1 228 ? -11.764 21.986 27.924 1.00 46.66 228 ALA A CA 1
ATOM 1817 C C . ALA A 1 228 ? -11.575 22.141 29.441 1.00 46.66 228 ALA A C 1
ATOM 1819 O O . ALA A 1 228 ? -10.595 21.691 30.028 1.00 46.66 228 ALA A O 1
ATOM 1820 N N . ARG A 1 229 ? -12.523 22.830 30.072 1.00 52.03 229 ARG A N 1
ATOM 1821 C CA . ARG A 1 229 ? -12.901 22.569 31.454 1.00 52.03 229 ARG A CA 1
ATOM 1822 C C . ARG A 1 229 ? -14.188 21.767 31.381 1.00 52.03 229 ARG A C 1
ATOM 1824 O O . ARG A 1 229 ? -15.120 22.199 30.701 1.00 52.03 229 ARG A O 1
ATOM 1831 N N . ASP A 1 230 ? -14.207 20.628 32.062 1.00 52.94 230 ASP A N 1
ATOM 1832 C CA . ASP A 1 230 ? -15.400 19.819 32.307 1.00 52.94 230 ASP A CA 1
ATOM 1833 C C . ASP A 1 230 ? -16.377 20.617 33.174 1.00 52.94 230 ASP A C 1
ATOM 1835 O O . ASP A 1 230 ? -16.461 20.452 34.390 1.00 52.94 230 ASP A O 1
ATOM 1839 N N . ASP A 1 231 ? -17.067 21.564 32.549 1.00 73.88 231 ASP A N 1
ATOM 1840 C CA . ASP A 1 231 ? -18.120 22.325 33.187 1.00 73.88 231 ASP A CA 1
ATOM 1841 C C . ASP A 1 231 ? -19.380 21.441 33.195 1.00 73.88 231 ASP A C 1
ATOM 1843 O O . ASP A 1 231 ? -19.889 21.086 32.128 1.00 73.88 231 ASP A O 1
ATOM 1847 N N . PRO A 1 232 ? -19.915 21.030 34.357 1.00 74.62 232 PRO A N 1
ATOM 1848 C CA . PRO A 1 232 ? -21.108 20.180 34.411 1.00 74.62 232 PRO A CA 1
ATOM 1849 C C . PRO A 1 232 ? -22.310 20.791 33.664 1.00 74.62 232 PRO A C 1
ATOM 1851 O O . PRO A 1 232 ? -23.192 20.061 33.209 1.00 74.62 232 PRO A O 1
ATOM 1854 N N . ALA A 1 233 ? -22.315 22.113 33.460 1.00 75.12 233 ALA A N 1
ATOM 1855 C CA . ALA A 1 233 ? -23.312 22.814 32.659 1.00 75.12 233 ALA A CA 1
ATOM 1856 C C . ALA A 1 233 ? -23.242 22.493 31.151 1.00 75.12 233 ALA A C 1
ATOM 1858 O O . ALA A 1 233 ? -24.287 22.380 30.507 1.00 75.12 233 ALA A O 1
ATOM 1859 N N . THR A 1 234 ? -22.052 22.302 30.565 1.00 73.56 234 THR A N 1
ATOM 1860 C CA . THR A 1 234 ? -21.935 21.939 29.138 1.00 73.56 234 THR A CA 1
ATOM 1861 C C . THR A 1 234 ? -22.333 20.488 28.894 1.00 73.56 234 THR A C 1
ATOM 1863 O O . THR A 1 234 ? -22.923 20.187 27.855 1.00 73.56 234 THR A O 1
ATOM 1866 N N . LYS A 1 235 ? -22.113 19.604 29.876 1.00 75.25 235 LYS A N 1
ATOM 1867 C CA . LYS A 1 235 ? -22.573 18.210 29.823 1.00 75.25 235 LYS A CA 1
ATOM 1868 C C . LYS A 1 235 ? -24.103 18.110 29.798 1.00 75.25 235 LYS A C 1
ATOM 1870 O O . LYS A 1 235 ? -24.641 17.398 28.957 1.00 75.25 235 LYS A O 1
ATOM 1875 N N . ALA A 1 236 ? -24.795 18.880 30.640 1.00 80.69 236 ALA A N 1
ATOM 1876 C CA . ALA A 1 236 ? -26.260 18.909 30.665 1.00 80.69 236 ALA A CA 1
ATOM 1877 C C . ALA A 1 236 ? -26.866 19.458 29.358 1.00 80.69 236 ALA A C 1
ATOM 1879 O O . ALA A 1 236 ? -27.883 18.953 28.882 1.00 80.69 236 ALA A O 1
ATOM 1880 N N . LEU A 1 237 ? -26.228 20.464 28.744 1.00 81.62 237 LEU A N 1
ATOM 1881 C CA . LEU A 1 237 ? -26.674 21.008 27.458 1.00 81.62 237 LEU A CA 1
ATOM 1882 C C . LEU A 1 237 ? -26.488 19.993 26.317 1.00 81.62 237 LEU A C 1
ATOM 1884 O O . LEU A 1 237 ? -27.384 19.822 25.494 1.00 81.62 237 LEU A O 1
ATOM 1888 N N . ALA A 1 238 ? -25.351 19.290 26.292 1.00 78.50 238 ALA A N 1
ATOM 1889 C CA . ALA A 1 238 ? -25.095 18.236 25.312 1.00 78.50 238 ALA A CA 1
ATOM 1890 C C . ALA A 1 238 ? -26.081 17.065 25.462 1.00 78.50 238 ALA A C 1
ATOM 1892 O O . ALA A 1 238 ? -26.587 16.555 24.466 1.00 78.50 238 ALA A O 1
ATOM 1893 N N . GLU A 1 239 ? -26.406 16.672 26.694 1.00 84.25 239 GLU A N 1
ATOM 1894 C CA . GLU A 1 239 ? -27.370 15.605 26.976 1.00 84.25 239 GLU A CA 1
ATOM 1895 C C . GLU A 1 239 ? -28.799 15.985 26.545 1.00 84.25 239 GLU A C 1
ATOM 1897 O O . GLU A 1 239 ? -29.503 15.176 25.936 1.00 84.25 239 GLU A O 1
ATOM 1902 N N . ALA A 1 240 ? -29.204 17.243 26.755 1.00 85.75 240 ALA A N 1
ATOM 1903 C CA . ALA A 1 240 ? -30.485 17.761 26.274 1.00 85.75 240 ALA A CA 1
ATOM 1904 C C . ALA A 1 240 ? -30.568 17.803 24.736 1.00 85.75 240 ALA A C 1
ATOM 1906 O O . ALA A 1 240 ? -31.610 17.473 24.164 1.00 85.75 240 ALA A O 1
ATOM 1907 N N . GLU A 1 241 ? -29.476 18.164 24.055 1.00 82.44 241 GLU A N 1
ATOM 1908 C CA . GLU A 1 241 ? -29.406 18.156 22.589 1.00 82.44 241 GLU A CA 1
ATOM 1909 C C . GLU A 1 241 ? -29.519 16.721 22.044 1.00 82.44 241 GLU A C 1
ATOM 1911 O O . GLU A 1 241 ? -30.307 16.468 21.131 1.00 82.44 241 GLU A O 1
ATOM 1916 N N . VAL A 1 242 ? -28.814 15.755 22.651 1.00 80.38 242 VAL A N 1
ATOM 1917 C CA . VAL A 1 242 ? -28.903 14.330 22.285 1.00 80.38 242 VAL A CA 1
ATOM 1918 C C . VAL A 1 242 ? -30.338 13.821 22.433 1.00 80.38 242 VAL A C 1
ATOM 1920 O O . VAL A 1 242 ? -30.878 13.239 21.492 1.00 80.38 242 VAL A O 1
ATOM 1923 N N . LEU A 1 243 ? -31.001 14.110 23.557 1.00 86.38 243 LEU A N 1
ATOM 1924 C CA . LEU A 1 243 ? -32.400 13.729 23.783 1.00 86.38 243 LEU A CA 1
ATOM 1925 C C . LEU A 1 243 ? -33.363 14.335 22.752 1.00 86.38 243 LEU A C 1
ATOM 1927 O O . LEU A 1 243 ? -34.382 13.725 22.431 1.00 86.38 243 LEU A O 1
ATOM 1931 N N . ARG A 1 244 ? -33.038 15.504 22.192 1.00 87.62 244 ARG A N 1
ATOM 1932 C CA . ARG A 1 244 ? -33.848 16.152 21.153 1.00 87.62 244 ARG A CA 1
ATOM 1933 C C . ARG A 1 244 ? -33.677 15.511 19.775 1.00 87.62 244 ARG A C 1
ATOM 1935 O O . ARG A 1 244 ? -34.617 15.516 18.983 1.00 87.62 244 ARG A O 1
ATOM 1942 N N . VAL A 1 245 ? -32.492 14.978 19.482 1.00 85.81 245 VAL A N 1
ATOM 1943 C CA . VAL A 1 245 ? -32.159 14.381 18.178 1.00 85.81 245 VAL A CA 1
ATOM 1944 C C . VAL A 1 245 ? -32.600 12.914 18.089 1.00 85.81 245 VAL A C 1
ATOM 1946 O O . VAL A 1 245 ? -32.959 12.451 17.006 1.00 85.81 245 VAL A O 1
ATOM 1949 N N . VAL A 1 246 ? -32.657 12.193 19.216 1.00 89.69 246 VAL A N 1
ATOM 1950 C CA . VAL A 1 246 ? -33.036 10.766 19.260 1.00 89.69 246 VAL A CA 1
ATOM 1951 C C . VAL A 1 246 ? -34.376 10.458 18.561 1.00 89.69 246 VAL A C 1
ATOM 1953 O O . VAL A 1 246 ? -34.389 9.541 17.738 1.00 89.69 246 VAL A O 1
ATOM 1956 N N . PRO A 1 247 ? -35.484 11.199 18.775 1.00 91.19 247 PRO A N 1
ATOM 1957 C CA . PRO A 1 247 ? -36.752 10.904 18.100 1.00 91.19 247 PRO A CA 1
ATOM 1958 C C . PRO A 1 247 ? -36.698 11.082 16.576 1.00 91.19 247 PRO A C 1
ATOM 1960 O O . PRO A 1 247 ? -37.339 10.336 15.838 1.00 91.19 247 PRO A O 1
ATOM 1963 N N . ALA A 1 248 ? -35.917 12.051 16.086 1.00 82.94 248 ALA A N 1
ATOM 1964 C CA . ALA A 1 248 ? -35.750 12.264 14.650 1.00 82.94 248 ALA A CA 1
ATOM 1965 C C . ALA A 1 248 ? -34.990 11.093 14.007 1.00 82.94 248 ALA A C 1
ATOM 1967 O O . ALA A 1 248 ? -35.415 10.574 12.975 1.00 82.94 248 ALA A O 1
ATOM 1968 N N . LEU A 1 249 ? -33.928 10.620 14.669 1.00 85.25 249 LEU A N 1
ATOM 1969 C CA . LEU A 1 249 ? -33.172 9.443 14.237 1.00 85.25 249 LEU A CA 1
ATOM 1970 C C . LEU A 1 249 ? -34.013 8.164 14.287 1.00 85.25 249 LEU A C 1
ATOM 1972 O O . LEU A 1 249 ? -33.901 7.339 13.388 1.00 85.25 249 LEU A O 1
ATOM 1976 N N . GLN A 1 250 ? -34.889 8.001 15.284 1.00 89.50 250 GLN A N 1
ATOM 1977 C CA . GLN A 1 250 ? -35.818 6.865 15.333 1.00 89.50 250 GLN A CA 1
ATOM 1978 C C . GLN A 1 250 ? -36.729 6.826 14.099 1.00 89.50 250 GLN A C 1
ATOM 1980 O O . GLN A 1 250 ? -36.862 5.773 13.479 1.00 89.50 250 GLN A O 1
ATOM 1985 N N . GLY A 1 251 ? -37.277 7.973 13.684 1.00 90.31 251 GLY A N 1
ATOM 1986 C CA . GLY A 1 251 ? -38.090 8.055 12.468 1.00 90.31 251 GLY A CA 1
ATOM 1987 C C . GLY A 1 251 ? -37.305 7.743 11.187 1.00 90.31 251 GLY A C 1
ATOM 1988 O O . GLY A 1 251 ? -37.833 7.116 10.269 1.00 90.31 251 GLY A O 1
ATOM 1989 N N . GLU A 1 252 ? -36.034 8.141 11.106 1.00 90.25 252 GLU A N 1
ATOM 1990 C CA . GLU A 1 252 ? -35.168 7.780 9.976 1.00 90.25 252 GLU A CA 1
ATOM 1991 C C . GLU A 1 252 ? -34.817 6.288 9.964 1.00 90.25 252 GLU A C 1
ATOM 1993 O O . GLU A 1 252 ? -34.852 5.663 8.903 1.00 90.25 252 GLU A O 1
ATOM 1998 N N . VAL A 1 253 ? -34.546 5.695 11.130 1.00 92.62 253 VAL A N 1
ATOM 1999 C CA . VAL A 1 253 ? -34.299 4.253 11.272 1.00 92.62 253 VAL A CA 1
ATOM 2000 C C . VAL A 1 253 ? -35.532 3.445 10.870 1.00 92.62 253 VAL A C 1
ATOM 2002 O O . VAL A 1 253 ? -35.387 2.429 10.193 1.00 92.62 253 VAL A O 1
ATOM 2005 N N . GLU A 1 254 ? -36.740 3.895 11.212 1.00 91.31 254 GLU A N 1
ATOM 2006 C CA . GLU A 1 254 ? -37.983 3.261 10.756 1.00 91.31 254 GLU A CA 1
ATOM 2007 C C . GLU A 1 254 ? -38.138 3.329 9.232 1.00 91.31 254 GLU A C 1
ATOM 2009 O O . GLU A 1 254 ? -38.356 2.303 8.591 1.00 91.31 254 GLU A O 1
ATOM 2014 N N . ARG A 1 255 ? -37.912 4.494 8.612 1.00 90.44 255 ARG A N 1
ATOM 2015 C CA . ARG A 1 255 ? -37.938 4.609 7.139 1.00 90.44 255 ARG A CA 1
ATOM 2016 C C . ARG A 1 255 ? -36.893 3.723 6.468 1.00 90.44 255 ARG A C 1
ATOM 2018 O O . ARG A 1 255 ? -37.149 3.145 5.409 1.00 90.44 255 ARG A O 1
ATOM 2025 N N . LEU A 1 256 ? -35.709 3.616 7.067 1.00 90.94 256 LEU A N 1
ATOM 2026 C CA . LEU A 1 256 ? -34.652 2.745 6.570 1.00 90.94 256 LEU A CA 1
ATOM 2027 C C . LEU A 1 256 ? -35.056 1.270 6.694 1.00 90.94 256 LEU A C 1
ATOM 2029 O O . LEU A 1 256 ? -34.842 0.497 5.760 1.00 90.94 256 LEU A O 1
ATOM 2033 N N . LYS A 1 257 ? -35.696 0.896 7.807 1.00 94.06 257 LYS A N 1
ATOM 2034 C CA . LYS A 1 257 ? -36.238 -0.446 8.045 1.00 94.06 257 LYS A CA 1
ATOM 2035 C C . LYS A 1 257 ? -37.279 -0.842 6.997 1.00 94.06 257 LYS A C 1
ATOM 2037 O O . LYS A 1 257 ? -37.302 -2.007 6.613 1.00 94.06 257 LYS A O 1
ATOM 2042 N N . ASP A 1 258 ? -38.060 0.106 6.487 1.00 93.81 258 ASP A N 1
ATOM 2043 C CA . ASP A 1 258 ? -39.017 -0.138 5.399 1.00 93.81 258 ASP A CA 1
ATOM 2044 C C . ASP A 1 258 ? -38.345 -0.195 4.017 1.00 93.81 258 ASP A C 1
ATOM 2046 O O . ASP A 1 258 ? -38.736 -0.980 3.148 1.00 93.81 258 ASP A O 1
ATOM 2050 N N . SER A 1 259 ? -37.292 0.600 3.815 1.00 93.69 259 SER A N 1
ATOM 2051 C CA . SER A 1 259 ? -36.584 0.697 2.532 1.00 93.69 259 SER A CA 1
ATOM 2052 C C . SER A 1 259 ? -35.671 -0.505 2.257 1.00 93.69 259 SER A C 1
ATOM 2054 O O . SER A 1 259 ? -35.534 -0.931 1.110 1.00 93.69 259 SER A O 1
ATOM 2056 N N . VAL A 1 260 ? -35.051 -1.095 3.286 1.00 94.75 260 VAL A N 1
ATOM 2057 C CA . VAL A 1 260 ? -34.121 -2.230 3.117 1.00 94.75 260 VAL A CA 1
ATOM 2058 C C . VAL A 1 260 ? -34.801 -3.465 2.498 1.00 94.75 260 VAL A C 1
ATOM 2060 O O . VAL A 1 260 ? -34.267 -3.989 1.518 1.00 94.75 260 VAL A O 1
ATOM 2063 N N . PRO A 1 261 ? -35.982 -3.923 2.959 1.00 96.06 261 PRO A N 1
ATOM 2064 C CA . PRO A 1 261 ? -36.703 -5.024 2.320 1.00 96.06 261 PRO A CA 1
ATOM 2065 C C . PRO A 1 261 ? -37.127 -4.721 0.879 1.00 96.06 261 PRO A C 1
ATOM 2067 O O . PRO A 1 261 ? -37.251 -5.633 0.060 1.00 96.06 261 PRO A O 1
ATOM 2070 N N . GLN A 1 262 ? -37.375 -3.452 0.541 1.00 94.25 262 GLN A N 1
ATOM 2071 C CA . GLN A 1 262 ? -37.646 -3.060 -0.840 1.00 94.25 262 GLN A CA 1
ATOM 2072 C C . GLN A 1 262 ? -36.398 -3.237 -1.711 1.00 94.25 262 GLN A C 1
ATOM 2074 O O . GLN A 1 262 ? -36.464 -3.942 -2.715 1.00 94.25 262 GLN A O 1
ATOM 2079 N N . LEU A 1 263 ? -35.253 -2.701 -1.286 1.00 94.19 263 LEU A N 1
ATOM 2080 C CA . LEU A 1 263 ? -33.988 -2.858 -2.009 1.00 94.19 263 LEU A CA 1
ATOM 2081 C C . LEU A 1 263 ? -33.575 -4.332 -2.146 1.00 94.19 263 LEU A C 1
ATOM 2083 O O . LEU A 1 263 ? -33.094 -4.746 -3.195 1.00 94.19 263 LEU A O 1
ATOM 2087 N N . GLN A 1 264 ? -33.808 -5.159 -1.123 1.00 93.19 264 GLN A N 1
ATOM 2088 C CA . GLN A 1 264 ? -33.563 -6.605 -1.201 1.00 93.19 264 GLN A CA 1
ATOM 2089 C C . GLN A 1 264 ? -34.429 -7.293 -2.266 1.00 93.19 264 GLN A C 1
ATOM 2091 O O . GLN A 1 264 ? -33.947 -8.194 -2.960 1.00 93.19 264 GLN A O 1
ATOM 2096 N N . ARG A 1 265 ? -35.689 -6.866 -2.430 1.00 96.88 265 ARG A N 1
ATOM 2097 C CA . ARG A 1 265 ? -36.567 -7.362 -3.502 1.00 96.88 265 ARG A CA 1
ATOM 2098 C C . ARG A 1 265 ? -36.050 -6.951 -4.877 1.00 96.88 265 ARG A C 1
ATOM 2100 O O . ARG A 1 265 ? -35.913 -7.821 -5.731 1.00 96.88 265 ARG A O 1
ATOM 2107 N N . GLU A 1 266 ? -35.687 -5.684 -5.053 1.00 96.44 266 GLU A N 1
ATOM 2108 C CA . GLU A 1 266 ? -35.138 -5.167 -6.315 1.00 96.44 266 GLU A CA 1
ATOM 2109 C C . GLU A 1 266 ? -33.828 -5.881 -6.700 1.00 96.44 266 GLU A C 1
ATOM 2111 O O . GLU A 1 266 ? -33.668 -6.322 -7.835 1.00 96.44 266 GLU A O 1
ATOM 2116 N N . ILE A 1 267 ? -32.914 -6.105 -5.746 1.00 94.44 267 ILE A N 1
ATOM 2117 C CA . ILE A 1 267 ? -31.679 -6.878 -5.979 1.00 94.44 267 ILE A CA 1
ATOM 2118 C C . ILE A 1 267 ? -31.997 -8.314 -6.418 1.00 94.44 267 ILE A C 1
ATOM 2120 O O . ILE A 1 267 ? -31.358 -8.850 -7.327 1.00 94.44 267 ILE A O 1
ATOM 2124 N N . THR A 1 268 ? -32.992 -8.945 -5.792 1.00 95.94 268 THR A N 1
ATOM 2125 C CA . THR A 1 268 ? -33.412 -10.309 -6.143 1.00 95.94 268 THR A CA 1
ATOM 2126 C C . THR A 1 268 ? -34.002 -10.368 -7.555 1.00 95.94 268 THR A C 1
ATOM 2128 O O . THR A 1 268 ? -33.727 -11.314 -8.296 1.00 95.94 268 THR A O 1
ATOM 2131 N N . GLU A 1 269 ? -34.770 -9.352 -7.951 1.00 97.06 269 GLU A N 1
ATOM 2132 C CA . GLU A 1 269 ? -35.328 -9.215 -9.299 1.00 97.06 269 GLU A CA 1
ATOM 2133 C C . GLU A 1 269 ? -34.221 -9.052 -10.348 1.00 97.06 269 GLU A C 1
ATOM 2135 O O . GLU A 1 269 ? -34.152 -9.838 -11.293 1.00 97.06 269 GLU A O 1
ATOM 2140 N N . VAL A 1 270 ? -33.262 -8.152 -10.111 1.00 96.25 270 VAL A N 1
ATOM 2141 C CA . VAL A 1 270 ? -32.095 -7.961 -10.989 1.00 96.25 270 VAL A CA 1
ATOM 2142 C C . VAL A 1 270 ? -31.275 -9.248 -11.129 1.00 96.25 270 VAL A C 1
ATOM 2144 O O . VAL A 1 270 ? -30.850 -9.607 -12.230 1.00 96.25 270 VAL A O 1
ATOM 2147 N N . HIS A 1 271 ? -31.069 -9.994 -10.039 1.00 92.88 271 HIS A N 1
ATOM 2148 C CA . HIS A 1 271 ? -30.403 -11.297 -10.096 1.00 92.88 271 HIS A CA 1
ATOM 2149 C C . HIS A 1 271 ? -31.164 -12.306 -10.959 1.00 92.88 271 HIS A C 1
ATOM 2151 O O . HIS A 1 271 ? -30.543 -13.044 -11.730 1.00 92.88 271 HIS A O 1
ATOM 2157 N N . ARG A 1 272 ? -32.495 -12.341 -10.861 1.00 97.31 272 ARG A N 1
ATOM 2158 C CA . ARG A 1 272 ? -33.334 -13.224 -11.677 1.00 97.31 272 ARG A CA 1
ATOM 2159 C C . ARG A 1 272 ? -33.233 -12.867 -13.160 1.00 97.31 272 ARG A C 1
ATOM 2161 O O . ARG A 1 272 ? -33.024 -13.763 -13.980 1.00 97.31 272 ARG A O 1
ATOM 2168 N N . ASP A 1 273 ? -33.302 -11.584 -13.491 1.00 97.12 273 ASP A N 1
ATOM 2169 C CA . ASP A 1 273 ? -33.181 -11.094 -14.865 1.00 97.12 273 ASP A CA 1
ATOM 2170 C C . ASP A 1 273 ? -31.805 -11.398 -15.458 1.00 97.12 273 ASP A C 1
ATOM 2172 O O . ASP A 1 273 ? -31.695 -11.891 -16.584 1.00 97.12 273 ASP A O 1
ATOM 2176 N N . MET A 1 274 ? -30.740 -11.212 -14.676 1.00 96.81 274 MET A N 1
ATOM 2177 C CA . MET A 1 274 ? -29.385 -11.573 -15.085 1.00 96.81 274 MET A CA 1
ATOM 2178 C C . MET A 1 274 ? -29.266 -13.074 -15.397 1.00 96.81 274 MET A C 1
ATOM 2180 O O . MET A 1 274 ? -28.665 -13.446 -16.408 1.00 96.81 274 MET A O 1
ATOM 2184 N N . GLN A 1 275 ? -29.875 -13.951 -14.591 1.00 96.88 275 GLN A N 1
ATOM 2185 C CA . GLN A 1 275 ? -29.903 -15.392 -14.875 1.00 96.88 275 GLN A CA 1
ATOM 2186 C C . GLN A 1 275 ? -30.680 -15.715 -16.159 1.00 96.88 275 GLN A C 1
ATOM 2188 O O . GLN A 1 275 ? -30.226 -16.539 -16.961 1.00 96.88 275 GLN A O 1
ATOM 2193 N N . PHE A 1 276 ? -31.804 -15.034 -16.412 1.00 97.38 276 PHE A N 1
ATOM 2194 C CA . PHE A 1 276 ? -32.544 -15.173 -17.669 1.00 97.38 276 PHE A CA 1
ATOM 2195 C C . PHE A 1 276 ? -31.693 -14.771 -18.876 1.00 97.38 276 PHE A C 1
ATOM 2197 O O . PHE A 1 276 ? -31.591 -15.550 -19.829 1.00 97.38 276 PHE A O 1
ATOM 2204 N N . ILE A 1 277 ? -31.016 -13.623 -18.819 1.00 97.38 277 ILE A N 1
ATOM 2205 C CA . ILE A 1 277 ? -30.129 -13.150 -19.891 1.00 97.38 277 ILE A CA 1
ATOM 2206 C C . ILE A 1 277 ? -29.008 -14.163 -20.148 1.00 97.38 277 ILE A C 1
ATOM 2208 O O . ILE A 1 277 ? -28.794 -14.572 -21.292 1.00 97.38 277 ILE A O 1
ATOM 2212 N N . LEU A 1 278 ? -28.329 -14.637 -19.098 1.00 94.50 278 LEU A N 1
ATOM 2213 C CA . LEU A 1 278 ? -27.259 -15.630 -19.232 1.00 94.50 278 LEU A CA 1
ATOM 2214 C C . LEU A 1 278 ? -27.763 -16.940 -19.855 1.00 94.50 278 LEU A C 1
ATOM 2216 O O . LEU A 1 278 ? -27.078 -17.524 -20.700 1.00 94.50 278 LEU A O 1
ATOM 2220 N N . SER A 1 279 ? -28.967 -17.391 -19.492 1.00 95.94 279 SER A N 1
ATOM 2221 C CA . SER A 1 279 ? -29.578 -18.590 -20.077 1.00 95.94 279 SER A CA 1
ATOM 2222 C C . SER A 1 279 ? -29.899 -18.415 -21.569 1.00 95.94 279 SER A C 1
ATOM 2224 O O . SER A 1 279 ? -29.595 -19.299 -22.377 1.00 95.94 279 SER A O 1
ATOM 2226 N N . ALA A 1 280 ? -30.420 -17.248 -21.965 1.00 96.00 280 ALA A N 1
ATOM 2227 C CA . ALA A 1 280 ? -30.723 -16.921 -23.354 1.00 96.00 280 ALA A CA 1
ATOM 2228 C C . ALA A 1 280 ? -29.448 -16.843 -24.209 1.00 96.00 280 ALA A C 1
ATOM 2230 O O . ALA A 1 280 ? -29.404 -17.393 -25.314 1.00 96.00 280 ALA A O 1
ATOM 2231 N N . VAL A 1 281 ? -28.379 -16.237 -23.678 1.00 95.06 281 VAL A N 1
ATOM 2232 C CA . VAL A 1 281 ? -27.068 -16.166 -24.342 1.00 95.06 281 VAL A CA 1
ATOM 2233 C C . VAL A 1 281 ? -26.476 -17.564 -24.547 1.00 95.06 281 VAL A C 1
ATOM 2235 O O . VAL A 1 281 ? -26.034 -17.877 -25.656 1.00 95.06 281 VAL A O 1
ATOM 2238 N N . ARG A 1 282 ? -26.522 -18.447 -23.535 1.00 93.50 282 ARG A N 1
ATOM 2239 C CA . ARG A 1 282 ? -26.071 -19.847 -23.685 1.00 93.50 282 ARG A CA 1
ATOM 2240 C C . ARG A 1 282 ? -26.874 -20.593 -24.750 1.00 93.50 282 ARG A C 1
ATOM 2242 O O . ARG A 1 282 ? -26.281 -21.237 -25.613 1.00 93.50 282 ARG A O 1
ATOM 2249 N N . LYS A 1 283 ? -28.206 -20.468 -24.742 1.00 95.00 283 LYS A N 1
ATOM 2250 C CA . LYS A 1 283 ? -29.082 -21.112 -25.736 1.00 95.00 283 LYS A CA 1
ATOM 2251 C C . LYS A 1 283 ? -28.755 -20.656 -27.161 1.00 95.00 283 LYS A C 1
ATOM 2253 O O . LYS A 1 283 ? -28.705 -21.481 -28.076 1.00 95.00 283 LYS A O 1
ATOM 2258 N N . ARG A 1 284 ? -28.467 -19.363 -27.351 1.00 91.75 284 ARG A N 1
ATOM 2259 C CA . ARG A 1 284 ? -28.072 -18.815 -28.656 1.00 91.75 284 ARG A CA 1
ATOM 2260 C C . ARG A 1 284 ? -26.709 -19.338 -29.110 1.00 91.75 284 ARG A C 1
ATOM 2262 O O . ARG A 1 284 ? -26.583 -19.705 -30.271 1.00 91.75 284 ARG A O 1
ATOM 2269 N N . ARG A 1 285 ? -25.738 -19.461 -28.195 1.00 90.75 285 ARG A N 1
ATOM 2270 C CA . ARG A 1 285 ? -24.399 -20.004 -28.489 1.00 90.75 285 ARG A CA 1
ATOM 2271 C C . ARG A 1 285 ? -24.442 -21.465 -28.950 1.00 90.75 285 ARG A C 1
ATOM 2273 O O . ARG A 1 285 ? -23.722 -21.822 -29.876 1.00 90.75 285 ARG A O 1
ATOM 2280 N N . HIS A 1 286 ? -25.309 -22.284 -28.353 1.00 88.06 286 HIS A N 1
ATOM 2281 C CA . HIS A 1 286 ? -25.516 -23.671 -28.790 1.00 88.06 286 HIS A CA 1
ATOM 2282 C C . HIS A 1 286 ? -26.302 -23.780 -30.102 1.00 88.06 286 HIS A C 1
ATOM 2284 O O . HIS A 1 286 ? -26.096 -24.718 -30.864 1.00 88.06 286 HIS A O 1
ATOM 2290 N N . SER A 1 287 ? -27.171 -22.812 -30.399 1.00 86.00 287 SER A N 1
ATOM 2291 C CA . SER A 1 287 ? -27.903 -22.779 -31.674 1.00 86.00 287 SER A CA 1
ATOM 2292 C C . SER A 1 287 ? -27.019 -22.302 -32.835 1.00 86.00 287 SER A C 1
ATOM 2294 O O . SER A 1 287 ? -27.208 -22.732 -33.967 1.00 86.00 287 SER A O 1
ATOM 2296 N N . SER A 1 288 ? -26.026 -21.443 -32.572 1.00 77.38 288 SER A N 1
ATOM 2297 C CA . SER A 1 288 ? -25.096 -20.940 -33.594 1.00 77.38 288 SER A CA 1
ATOM 2298 C C . SER A 1 288 ? -23.947 -21.898 -33.926 1.00 77.38 288 SER A C 1
ATOM 2300 O O . SER A 1 288 ? -23.298 -21.714 -34.947 1.00 77.38 288 SER A O 1
ATOM 2302 N N . SER A 1 289 ? -23.680 -22.919 -33.103 1.00 69.19 289 SER A N 1
ATOM 2303 C CA . SER A 1 289 ? -22.620 -23.908 -33.367 1.00 69.19 289 SER A CA 1
ATOM 2304 C C . SER A 1 289 ? -23.030 -25.032 -34.331 1.00 69.19 289 SER A C 1
ATOM 2306 O O . SER A 1 289 ? -22.210 -25.895 -34.620 1.00 69.19 289 SER A O 1
ATOM 2308 N N . GLY A 1 290 ? -24.276 -25.046 -34.821 1.00 61.12 290 GLY A N 1
ATOM 2309 C CA . GLY A 1 290 ? -24.793 -26.078 -35.735 1.00 61.12 290 GLY A CA 1
ATOM 2310 C C . GLY A 1 290 ? -24.743 -25.733 -37.230 1.00 61.12 290 GLY A C 1
ATOM 2311 O O . GLY A 1 290 ? -25.216 -26.522 -38.038 1.00 61.12 290 GLY A O 1
ATOM 2312 N N . LEU A 1 291 ? -24.209 -24.568 -37.615 1.00 59.50 291 LEU A N 1
ATOM 2313 C CA . LEU A 1 291 ? -24.206 -24.070 -38.999 1.00 59.50 291 LEU A CA 1
ATOM 2314 C C . LEU A 1 291 ? -22.793 -23.646 -39.432 1.00 59.50 291 LEU A C 1
ATOM 2316 O O . LEU A 1 291 ? -22.558 -22.467 -39.655 1.00 59.50 291 LEU A O 1
ATOM 2320 N N . SER A 1 292 ? -21.829 -24.572 -39.497 1.00 57.03 292 SER A N 1
ATOM 2321 C CA . SER A 1 292 ? -20.567 -24.361 -40.237 1.00 57.03 292 SER A CA 1
ATOM 2322 C C . SER A 1 292 ? -19.692 -25.621 -40.249 1.00 57.03 292 SER A C 1
ATOM 2324 O O . SER A 1 292 ? -18.624 -25.641 -39.644 1.00 57.03 292 SER A O 1
ATOM 2326 N N . THR A 1 293 ? -20.104 -26.654 -40.974 1.00 56.38 293 THR A N 1
ATOM 2327 C CA . THR A 1 293 ? -19.171 -27.622 -41.575 1.00 56.38 293 THR A CA 1
ATOM 2328 C C . THR A 1 293 ? -19.872 -28.242 -42.769 1.00 56.38 293 THR A C 1
ATOM 2330 O O . THR A 1 293 ? -20.377 -29.347 -42.667 1.00 56.38 293 THR A O 1
ATOM 2333 N N . ASP A 1 294 ? -19.992 -27.500 -43.863 1.00 55.41 294 ASP A N 1
ATOM 2334 C CA . ASP A 1 294 ? -19.919 -28.088 -45.198 1.00 55.41 294 ASP A CA 1
ATOM 2335 C C . ASP A 1 294 ? -19.768 -26.969 -46.229 1.00 55.41 294 ASP A C 1
ATOM 2337 O O . ASP A 1 294 ? -20.459 -25.957 -46.174 1.00 55.41 294 ASP A O 1
ATOM 2341 N N . ALA A 1 295 ? -18.844 -27.185 -47.165 1.00 58.00 295 ALA A N 1
ATOM 2342 C CA . ALA A 1 295 ? -18.527 -26.353 -48.328 1.00 58.00 295 ALA A CA 1
ATOM 2343 C C . ALA A 1 295 ? -17.564 -25.163 -48.133 1.00 58.00 295 ALA A C 1
ATOM 2345 O O . ALA A 1 295 ? -17.923 -24.020 -48.382 1.00 58.00 295 ALA A O 1
ATOM 2346 N N . VAL A 1 296 ? -16.277 -25.459 -47.896 1.00 56.97 296 VAL A N 1
ATOM 2347 C CA . VAL A 1 296 ? -15.195 -24.838 -48.693 1.00 56.97 296 VAL A CA 1
ATOM 2348 C C . VAL A 1 296 ? -14.175 -25.917 -49.069 1.00 56.97 296 VAL A C 1
ATOM 2350 O O . VAL A 1 296 ? -13.187 -26.167 -48.383 1.00 56.97 296 VAL A O 1
ATOM 2353 N N . LYS A 1 297 ? -14.461 -26.597 -50.182 1.00 52.97 297 LYS A N 1
ATOM 2354 C CA . LYS A 1 297 ? -13.470 -27.326 -50.977 1.00 52.97 297 LYS A CA 1
ATOM 2355 C C . LYS A 1 297 ? -12.669 -26.300 -51.781 1.00 52.97 297 LYS A C 1
ATOM 2357 O O . LYS A 1 297 ? -13.268 -25.509 -52.498 1.00 52.97 297 LYS A O 1
ATOM 2362 N N . GLY A 1 298 ? -11.345 -26.426 -51.754 1.00 53.97 298 GLY A N 1
ATOM 2363 C CA . GLY A 1 298 ? -10.485 -26.030 -52.872 1.00 53.97 298 GLY A CA 1
ATOM 2364 C C . GLY A 1 298 ? -9.965 -24.597 -52.834 1.00 53.97 298 GLY A C 1
ATOM 2365 O O . GLY A 1 298 ? -10.605 -23.674 -53.319 1.00 53.97 298 GLY A O 1
ATOM 2366 N N . GLY A 1 299 ? -8.742 -24.445 -52.339 1.00 44.25 299 GLY A N 1
ATOM 2367 C CA . GLY A 1 299 ? -7.977 -23.208 -52.432 1.00 44.25 299 GLY A CA 1
ATOM 2368 C C . GLY A 1 299 ? -6.549 -23.441 -51.971 1.00 44.25 299 GLY A C 1
ATOM 2369 O O . GLY A 1 299 ? -6.150 -22.950 -50.923 1.00 44.25 299 GLY A O 1
ATOM 2370 N N . ALA A 1 300 ? -5.817 -24.270 -52.718 1.00 51.41 300 ALA A N 1
ATOM 2371 C CA . ALA A 1 300 ? -4.381 -24.425 -52.558 1.00 51.41 300 ALA A CA 1
ATOM 2372 C C . ALA A 1 300 ? -3.700 -23.062 -52.759 1.00 51.41 300 ALA A C 1
ATOM 2374 O O . ALA A 1 300 ? -3.896 -22.419 -53.790 1.00 51.41 300 ALA A O 1
ATOM 2375 N N . LEU A 1 301 ? -2.902 -22.642 -51.781 1.00 47.53 301 LEU A N 1
ATOM 2376 C CA . LEU A 1 301 ? -1.931 -21.565 -51.928 1.00 47.53 301 LEU A CA 1
ATOM 2377 C C . LEU A 1 301 ? -0.543 -22.081 -51.531 1.00 47.53 301 LEU A C 1
ATOM 2379 O O . LEU A 1 301 ? -0.444 -23.015 -50.732 1.00 47.53 301 LEU A O 1
ATOM 2383 N N . PRO A 1 302 ? 0.506 -21.535 -52.163 1.00 54.78 302 PRO A N 1
ATOM 2384 C CA . PRO A 1 302 ? 1.744 -22.249 -52.406 1.00 54.78 302 PRO A CA 1
ATOM 2385 C C . PRO A 1 302 ? 2.707 -22.215 -51.221 1.00 54.78 302 PRO A C 1
ATOM 2387 O O . PRO A 1 302 ? 2.793 -21.255 -50.458 1.00 54.78 302 PRO A O 1
ATOM 2390 N N . GLU A 1 303 ? 3.469 -23.298 -51.159 1.00 45.22 303 GLU A N 1
ATOM 2391 C CA . GLU A 1 303 ? 4.730 -23.487 -50.456 1.00 45.22 303 GLU A CA 1
ATOM 2392 C C . GLU A 1 303 ? 5.672 -22.283 -50.659 1.00 45.22 303 GLU A C 1
ATOM 2394 O O . GLU A 1 303 ? 6.244 -22.088 -51.733 1.00 45.22 303 GLU A O 1
ATOM 2399 N N . CYS A 1 304 ? 5.861 -21.472 -49.614 1.00 43.69 304 CYS A N 1
ATOM 2400 C CA . CYS A 1 304 ? 6.998 -20.559 -49.532 1.00 43.69 304 CYS A CA 1
ATOM 2401 C C . CYS A 1 304 ? 8.197 -21.326 -48.971 1.00 43.69 304 CYS A C 1
ATOM 2403 O O . CYS A 1 304 ? 8.295 -21.605 -47.777 1.00 43.69 304 CYS A O 1
ATOM 2405 N N . VAL A 1 305 ? 9.086 -21.673 -49.893 1.00 47.47 305 VAL A N 1
ATOM 2406 C CA . VAL A 1 305 ? 10.384 -22.310 -49.689 1.00 47.47 305 VAL A CA 1
ATOM 2407 C C . VAL A 1 305 ? 11.436 -21.257 -49.299 1.00 47.47 305 VAL A C 1
ATOM 2409 O O . VAL A 1 305 ? 11.474 -20.183 -49.893 1.00 47.47 305 VAL A O 1
ATOM 2412 N N . ALA A 1 306 ? 12.341 -21.644 -48.387 1.00 43.84 306 ALA A N 1
ATOM 2413 C CA . ALA A 1 306 ? 13.650 -21.038 -48.072 1.00 43.84 306 ALA A CA 1
ATOM 2414 C C . ALA A 1 306 ? 13.632 -19.669 -47.337 1.00 43.84 306 ALA A C 1
ATOM 2416 O O . ALA A 1 306 ? 12.779 -18.826 -47.556 1.00 43.84 306 ALA A O 1
ATOM 2417 N N . SER A 1 307 ? 14.538 -19.352 -46.407 1.00 47.53 307 SER A N 1
ATOM 2418 C CA . SER A 1 307 ? 15.941 -19.750 -46.296 1.00 47.53 307 SER A CA 1
ATOM 2419 C C . SER A 1 307 ? 16.407 -19.827 -44.842 1.00 47.53 307 SER A C 1
ATOM 2421 O O . SER A 1 307 ? 16.153 -18.934 -44.035 1.00 47.53 307 SER A O 1
ATOM 2423 N N . ALA A 1 308 ? 17.191 -20.864 -44.559 1.00 47.84 308 ALA A N 1
ATOM 2424 C CA . ALA A 1 308 ? 18.105 -20.920 -43.433 1.00 47.84 308 ALA A CA 1
ATOM 2425 C C . ALA A 1 308 ? 19.240 -19.896 -43.622 1.00 47.84 308 ALA A C 1
ATOM 2427 O O . ALA A 1 308 ? 19.898 -19.880 -44.662 1.00 47.84 308 ALA A O 1
ATOM 2428 N N . VAL A 1 309 ? 19.510 -19.084 -42.599 1.00 54.81 309 VAL A N 1
ATOM 2429 C CA . VAL A 1 309 ? 20.761 -18.327 -42.465 1.00 54.81 309 VAL A CA 1
ATOM 2430 C C . VAL A 1 309 ? 21.393 -18.721 -41.136 1.00 54.81 309 VAL A C 1
ATOM 2432 O O . VAL A 1 309 ? 20.918 -18.367 -40.061 1.00 54.81 309 VAL A O 1
ATOM 2435 N N . SER A 1 310 ? 22.456 -19.513 -41.243 1.00 52.84 310 SER A N 1
ATOM 2436 C CA . SER A 1 310 ? 23.365 -19.883 -40.159 1.00 52.84 310 SER A CA 1
ATOM 2437 C C . SER A 1 310 ? 24.409 -18.777 -39.892 1.00 52.84 310 SER A C 1
ATOM 2439 O O . SER A 1 310 ? 24.559 -17.854 -40.696 1.00 52.84 310 SER A O 1
ATOM 2441 N N . PRO A 1 311 ? 25.132 -18.847 -38.757 1.00 60.12 311 PRO A N 1
ATOM 2442 C CA . PRO A 1 311 ? 25.722 -17.693 -38.084 1.00 60.12 311 PRO A CA 1
ATOM 2443 C C . PRO A 1 311 ? 27.124 -17.338 -38.600 1.00 60.12 311 PRO A C 1
ATOM 2445 O O . PRO A 1 311 ? 27.930 -18.215 -38.910 1.00 60.12 311 PRO A O 1
ATOM 2448 N N . ARG A 1 312 ? 27.463 -16.042 -38.596 1.00 54.97 312 ARG A N 1
ATOM 2449 C CA . ARG A 1 312 ? 28.856 -15.575 -38.666 1.00 54.97 312 ARG A CA 1
ATOM 2450 C C . ARG A 1 312 ? 29.317 -15.120 -37.289 1.00 54.97 312 ARG A C 1
ATOM 2452 O O . ARG A 1 312 ? 28.775 -14.176 -36.728 1.00 54.97 312 ARG A O 1
ATOM 2459 N N . GLY A 1 313 ? 30.347 -15.787 -36.779 1.00 53.44 313 GLY A N 1
ATOM 2460 C CA . GLY A 1 313 ? 31.142 -15.290 -35.667 1.00 53.44 313 GLY A CA 1
ATOM 2461 C C . GLY A 1 313 ? 32.155 -14.228 -36.100 1.00 53.44 313 GLY A C 1
ATOM 2462 O O . GLY A 1 313 ? 32.605 -14.202 -37.243 1.00 53.44 313 GLY A O 1
ATOM 2463 N N . SER A 1 314 ? 32.575 -13.410 -35.139 1.00 57.03 314 SER A N 1
ATOM 2464 C CA . SER A 1 314 ? 33.895 -12.764 -35.092 1.00 57.03 314 SER A CA 1
ATOM 2465 C C . SER A 1 314 ? 34.139 -12.311 -33.649 1.00 57.03 314 SER A C 1
ATOM 2467 O O . SER A 1 314 ? 33.380 -11.516 -33.113 1.00 57.03 314 SER A O 1
ATOM 2469 N N . ARG A 1 315 ? 35.036 -12.980 -32.919 1.00 51.78 315 ARG A N 1
ATOM 2470 C CA . ARG A 1 315 ? 36.433 -12.553 -32.694 1.00 51.78 315 ARG A CA 1
ATOM 2471 C C . ARG A 1 315 ? 36.567 -11.179 -32.015 1.00 51.78 315 ARG A C 1
ATOM 2473 O O . ARG A 1 315 ? 36.633 -10.161 -32.681 1.00 51.78 315 ARG A O 1
ATOM 2480 N N . GLY A 1 316 ? 36.674 -11.243 -30.687 1.00 54.19 316 GLY A N 1
ATOM 2481 C CA . GLY A 1 316 ? 37.725 -10.684 -29.825 1.00 54.19 316 GLY A CA 1
ATOM 2482 C C . GLY A 1 316 ? 38.330 -9.303 -30.091 1.00 54.19 316 GLY A C 1
ATOM 2483 O O . GLY A 1 316 ? 38.848 -9.035 -31.168 1.00 54.19 316 GLY A O 1
ATOM 2484 N N . LYS A 1 317 ? 38.508 -8.549 -29.001 1.00 54.50 317 LYS A N 1
ATOM 2485 C CA . LYS A 1 317 ? 39.796 -7.921 -28.674 1.00 54.50 317 LYS A CA 1
ATOM 2486 C C . LYS A 1 317 ? 39.896 -7.640 -27.174 1.00 54.50 317 LYS A C 1
ATOM 2488 O O . LYS A 1 317 ? 39.024 -7.009 -26.595 1.00 54.50 317 LYS A O 1
ATOM 2493 N N . LYS A 1 318 ? 40.980 -8.155 -26.591 1.00 57.84 318 LYS A N 1
ATOM 2494 C CA . LYS A 1 318 ? 41.586 -7.693 -25.342 1.00 57.84 318 LYS A CA 1
ATOM 2495 C C . LYS A 1 318 ? 42.243 -6.329 -25.588 1.00 57.84 318 LYS A C 1
ATOM 2497 O O . LYS A 1 318 ? 42.868 -6.170 -26.639 1.00 57.84 318 LYS A O 1
ATOM 2502 N N . ALA A 1 319 ? 42.181 -5.447 -24.600 1.00 63.75 319 ALA A N 1
ATOM 2503 C CA . ALA A 1 319 ? 43.289 -4.636 -24.096 1.00 63.75 319 ALA A CA 1
ATOM 2504 C C . ALA A 1 319 ? 42.901 -4.188 -22.685 1.00 63.75 319 ALA A C 1
ATOM 2506 O O . ALA A 1 319 ? 41.759 -3.700 -22.551 1.00 63.75 319 ALA A O 1
#

Secondary structure (DSSP, 8-state):
-HHHHHHTT-TTTTTTEEEEEEEEEEEEEPSSSTT-EEEEEEEEEEEE----SSS-EEEEEEEE-B--TTT-SS----EEEEEEEEEE-----TTEEEEEEEEEEEEEEES------STT----EEEEEEE--BPPPTTT---PPEEEEPPPPTT-SS-EEEEEEEEEEEEEHHHHHHHHHHHHHHHHHHHHHHHHTS---TTS-GGGSSS------------S-------HHHHHHHHHHHHHHHHHHHHHHHHHHHHHHHHHHHHHHHHHHHHHHHHHHHHHHHHHTTS--S---------------PPPP------

pLDDT: mean 84.27, std 17.62, range [42.25, 98.81]

Sequence (319 aa):
MLKRSIAWGDPLHYSRKLLLELWHDSGLVSRDYDDSFQSEFLGEVDYTLDLPTNEPVRRRVREQLVANNDKARRKVSGTLTFEYSWEPLTHTTPNVKLLGRLEVTVVNAENLLNIDWKGTGVSDPYCLINAYPNSPSEEEGLIMPARERTKTVFDSTAPTWNETVCFDVCWTQEGTDGALLADMRQISRDISKSLANLPKISGGNPNLRRRFSRDTSVPASQMTQKLARDDPATKALAEAEVLRVVPALQGEVERLKDSVPQLQREITEVHRDMQFILSAVRKRRHSSSGLSTDAVKGGALPECVASAVSPRGSRGKKA

InterPro domains:
  IPR000008 C2 domain [PF00168] (100-169)
  IPR000008 C2 domain [PS50004] (76-216)
  IPR000008 C2 domain [SM00239] (101-210)
  IPR035892 C2 domain superfamily [G3DSA:2.60.40.150] (60-184)
  IPR035892 C2 domain superfamily [SSF49562] (88-171)